Protein AF-A0A5C1ART3-F1 (afdb_monomer)

Solvent-accessible surface area (backbone atoms only — not comparable to full-atom values): 17180 Å² total; per-residue (Å²): 135,86,79,75,75,77,80,79,70,96,64,66,72,81,82,62,54,55,100,56,88,68,88,58,58,41,74,72,82,68,90,46,62,65,50,37,54,52,50,52,52,51,50,54,50,54,52,64,41,53,82,53,77,88,48,45,62,30,44,51,51,51,52,59,48,52,71,57,42,44,79,87,37,84,42,16,54,69,43,63,68,54,55,12,61,79,68,75,45,53,60,67,56,43,53,50,24,51,52,41,29,36,58,54,20,48,30,45,77,50,82,47,87,98,53,54,46,35,37,30,59,26,40,20,62,69,52,51,52,50,35,53,49,56,39,52,52,54,50,53,54,49,52,54,53,51,50,53,52,51,51,53,51,52,52,54,52,52,70,71,63,62,82,76,80,79,81,90,76,93,75,92,74,90,73,82,77,76,81,77,86,84,80,84,74,84,85,81,76,83,85,79,79,87,78,86,91,81,88,87,80,90,87,90,87,89,82,92,76,82,86,69,92,62,59,62,63,54,50,54,48,53,43,41,55,50,52,28,19,58,55,27,75,70,38,54,70,57,2,47,55,51,44,64,74,61,30,71,69,55,47,49,49,52,33,53,38,27,74,73,56,34,67,78,62,28,43,62,59,49,52,52,54,42,58,75,68,53,78,93,124

Secondary structure (DSSP, 8-state):
----PPP--S--GGGTS-SS--S-EEE---SSHHHHHHHHHHHHHHHHH---GGGHHHHHHHHHHHHT-BTTBSSB---HHHHHHHHT--HHHHHHHHHHHHHTTSEEEEPPTTSPPEEEEEEEHHHHHHHHHHHHHHHHHHHHHHHHHHHHHHHHHHHTTS--------------------------------------------------TTHHHHHHHHHHHHHHHHHTTT-HHHHHHHHHHH-HHHHHHHHHHHHHHHHHHHHHHHHHHHHHHS---

Mean predicted aligned error: 20.55 Å

Nearest PDB structures (foldseek):
  2b0l-assembly1_A-2  TM=6.192E-01  e=2.732E-02  Bacillus subtilis
  3fm5-assembly3_D  TM=4.387E-01  e=1.288E-02  Rhodococcus jostii RHA1
  4jba-assembly1_B  TM=4.345E-01  e=1.720E-02  Escherichia coli K-12
  8c7u-assembly1_B  TM=5.128E-01  e=6.894E-02  Enterococcus faecalis V583
  1ku9-assembly1_B  TM=5.828E-01  e=6.579E-01  Methanocaldococcus jannaschii

Foldseek 3Di:
DDDDDPPPPPDDPVVQFDPDQFPQKDFDDDDDQVRVVVVLVVLLVLLVLQDDPNLVLLSLLLVVQSVQDGPVHQWGFDALVRSCVVVVHDSVSSVSSVVSCVSQSQWDWDDDPPGGIIIHGIHRPVSSVVSVVSSVVVVVVVVVVVVVVVVVVVVVVVVVPDPDDDDDDDDDDDDPPDDDDDDDDDDDDDDDDDDDDDDDDDDDDDDDDDDPPPVVVVLLVVLLQVLLCVLQVNDNVSSVVLDVQLDDVLSVVLSVQCVVVNCVRSVVVSVVSSVVSDPDD

pLDDT: mean 72.43, std 20.89, range [31.22, 95.62]

Structure (mmCIF, N/CA/C/O backbone):
data_AF-A0A5C1ART3-F1
#
_entry.id   AF-A0A5C1ART3-F1
#
loop_
_atom_site.group_PDB
_atom_site.id
_atom_site.type_symbol
_atom_site.label_atom_id
_atom_site.label_alt_id
_atom_site.label_comp_id
_atom_site.label_asym_id
_atom_site.label_entity_id
_atom_site.label_seq_id
_atom_site.pdbx_PDB_ins_code
_atom_site.Cartn_x
_atom_site.Cartn_y
_atom_site.Cartn_z
_atom_site.occupancy
_atom_site.B_iso_or_equiv
_atom_site.auth_seq_id
_atom_site.auth_comp_id
_atom_site.auth_asym_id
_atom_site.auth_atom_id
_atom_site.pdbx_PDB_model_num
ATOM 1 N N . MET A 1 1 ? -24.829 5.654 -36.649 1.00 38.56 1 MET A N 1
ATOM 2 C CA . MET A 1 1 ? -23.549 5.633 -35.912 1.00 38.56 1 MET A CA 1
ATOM 3 C C . MET A 1 1 ? -23.849 6.101 -34.501 1.00 38.56 1 MET A C 1
ATOM 5 O O . MET A 1 1 ? -23.911 7.301 -34.275 1.00 38.56 1 MET A O 1
ATOM 9 N N . ASP A 1 2 ? -24.145 5.171 -33.593 1.00 37.50 2 ASP A N 1
ATOM 10 C CA . ASP A 1 2 ? -24.482 5.515 -32.210 1.00 37.50 2 ASP A CA 1
ATOM 11 C C . ASP A 1 2 ? -23.229 5.952 -31.455 1.00 37.50 2 ASP A C 1
ATOM 13 O O . ASP A 1 2 ? -22.327 5.157 -31.174 1.00 37.50 2 ASP A O 1
ATOM 17 N N . ALA A 1 3 ? -23.176 7.245 -31.141 1.00 42.97 3 ALA A N 1
ATOM 18 C CA . ALA A 1 3 ? -22.189 7.814 -30.245 1.00 42.97 3 ALA A CA 1
ATOM 19 C C . ALA A 1 3 ? -22.441 7.256 -28.837 1.00 42.97 3 ALA A C 1
ATOM 21 O O . ALA A 1 3 ? -23.350 7.687 -28.129 1.00 42.97 3 ALA A O 1
ATOM 22 N N . ARG A 1 4 ? -21.645 6.262 -28.430 1.00 42.25 4 ARG A N 1
ATOM 23 C CA . ARG A 1 4 ? -21.640 5.782 -27.045 1.00 42.25 4 ARG A CA 1
ATOM 24 C C . ARG A 1 4 ? -21.275 6.952 -26.135 1.00 42.25 4 ARG A C 1
ATOM 26 O O . ARG A 1 4 ? -20.157 7.461 -26.199 1.00 42.25 4 ARG A O 1
ATOM 33 N N . VAL A 1 5 ? -22.221 7.354 -25.291 1.00 46.78 5 VAL A N 1
ATOM 34 C CA . VAL A 1 5 ? -22.013 8.340 -24.227 1.00 46.78 5 VAL A CA 1
ATOM 35 C C . VAL A 1 5 ? -20.822 7.884 -23.371 1.00 46.78 5 VAL A C 1
ATOM 37 O O . VAL A 1 5 ? -20.804 6.727 -22.933 1.00 46.78 5 VAL A O 1
ATOM 40 N N . PRO A 1 6 ? -19.806 8.734 -23.140 1.00 41.91 6 PRO A N 1
ATOM 41 C CA . PRO A 1 6 ? -18.689 8.369 -22.284 1.00 41.91 6 PRO A CA 1
ATOM 42 C C . PRO A 1 6 ? -19.214 8.108 -20.870 1.00 41.91 6 PRO A C 1
ATOM 44 O O . PRO A 1 6 ? -19.856 8.966 -20.267 1.00 41.91 6 PRO A O 1
ATOM 47 N N . ARG A 1 7 ? -18.953 6.903 -20.344 1.00 45.22 7 ARG A N 1
ATOM 48 C CA . ARG A 1 7 ? -19.220 6.561 -18.942 1.00 45.22 7 ARG A CA 1
ATOM 49 C C . ARG A 1 7 ? -18.590 7.636 -18.059 1.00 45.22 7 ARG A C 1
ATOM 51 O O . ARG A 1 7 ? -17.372 7.807 -18.078 1.00 45.22 7 ARG A O 1
ATOM 58 N N . THR A 1 8 ? -19.415 8.327 -17.284 1.00 39.91 8 THR A N 1
ATOM 59 C CA . THR A 1 8 ? -18.972 9.240 -16.237 1.00 39.91 8 THR A CA 1
ATOM 60 C C . THR A 1 8 ? -18.149 8.441 -15.232 1.00 39.91 8 THR A C 1
ATOM 62 O O . THR A 1 8 ? -18.649 7.656 -14.433 1.00 39.91 8 THR A O 1
ATOM 65 N N . THR A 1 9 ? -16.831 8.578 -15.305 1.00 47.94 9 THR A N 1
ATOM 66 C CA . THR A 1 9 ? -15.956 8.206 -14.198 1.00 47.94 9 THR A CA 1
ATOM 67 C C . THR A 1 9 ? -16.384 9.038 -12.987 1.00 47.94 9 THR A C 1
ATOM 69 O O . THR A 1 9 ? -16.298 10.257 -13.080 1.00 47.94 9 THR A O 1
ATOM 72 N N . ASN A 1 10 ? -16.842 8.393 -11.902 1.00 44.12 10 ASN A N 1
ATOM 73 C CA . ASN A 1 10 ? -17.317 8.962 -10.615 1.00 44.12 10 ASN A CA 1
ATOM 74 C C . ASN A 1 10 ? -16.260 9.791 -9.843 1.00 44.12 10 ASN A C 1
ATOM 76 O O . ASN A 1 10 ? -16.108 9.669 -8.630 1.00 44.12 10 ASN A O 1
ATOM 80 N N . TRP A 1 11 ? -15.459 10.583 -10.539 1.00 45.31 11 TRP A N 1
ATOM 81 C CA . TRP A 1 11 ? -14.240 11.158 -10.015 1.00 45.31 11 TRP A CA 1
ATOM 82 C C . TRP A 1 11 ? -14.155 12.639 -10.364 1.00 45.31 11 TRP A C 1
ATOM 84 O O . TRP A 1 11 ? -13.585 12.989 -11.402 1.00 45.31 11 TRP A O 1
ATOM 94 N N . ASP A 1 12 ? -14.657 13.493 -9.475 1.00 44.41 12 ASP A N 1
ATOM 95 C CA . ASP A 1 12 ? -14.397 14.928 -9.548 1.00 44.41 12 ASP A CA 1
ATOM 96 C C . ASP A 1 12 ? -12.903 15.196 -9.328 1.00 44.41 12 ASP A C 1
ATOM 98 O O . ASP A 1 12 ? -12.269 14.668 -8.411 1.00 44.41 12 ASP A O 1
ATOM 102 N N . ALA A 1 13 ? -12.310 15.995 -10.216 1.00 48.72 13 ALA A N 1
ATOM 103 C CA . ALA A 1 13 ? -10.874 16.285 -10.224 1.00 48.72 13 ALA A CA 1
ATOM 104 C C . ALA A 1 13 ? -10.402 17.053 -8.975 1.00 48.72 13 ALA A C 1
ATOM 106 O O . ALA A 1 13 ? -9.227 16.986 -8.622 1.00 48.72 13 ALA A O 1
ATOM 107 N N . VAL A 1 14 ? -11.322 17.745 -8.299 1.00 48.69 14 VAL A N 1
ATOM 108 C CA . VAL A 1 14 ? -11.062 18.578 -7.117 1.00 48.69 14 VAL A CA 1
ATOM 109 C C . VAL A 1 14 ? -10.763 17.732 -5.870 1.00 48.69 14 VAL A C 1
ATOM 111 O O . VAL A 1 14 ? -10.013 18.169 -5.007 1.00 48.69 14 VAL A O 1
ATOM 114 N N . ASP A 1 15 ? -11.251 16.489 -5.811 1.00 51.06 15 ASP A N 1
ATOM 115 C CA . ASP A 1 15 ? -11.099 15.602 -4.643 1.00 51.06 15 ASP A CA 1
ATOM 116 C C . ASP A 1 15 ? -9.825 14.740 -4.659 1.00 51.06 15 ASP A C 1
ATOM 118 O O . ASP A 1 15 ? -9.579 13.956 -3.741 1.00 51.06 15 ASP A O 1
ATOM 122 N N . LEU A 1 16 ? -9.051 14.807 -5.744 1.00 54.44 16 LEU A N 1
ATOM 123 C CA . LEU A 1 16 ? -7.951 13.880 -6.016 1.00 54.44 16 LEU A CA 1
ATOM 124 C C . LEU A 1 16 ? -6.583 14.551 -5.981 1.00 54.44 16 LEU A C 1
ATOM 126 O O . LEU A 1 16 ? -5.574 13.875 -5.808 1.00 54.44 16 LEU A O 1
ATOM 130 N N . SER A 1 17 ? -6.506 15.866 -6.108 1.00 56.31 17 SER A N 1
ATOM 131 C CA . SER A 1 17 ? -5.218 16.522 -5.939 1.00 56.31 17 SER A CA 1
ATOM 132 C C . SER A 1 17 ? -4.891 16.609 -4.451 1.00 56.31 17 SER A C 1
ATOM 134 O O . SER A 1 17 ? -5.772 16.955 -3.660 1.00 56.31 17 SER A O 1
ATOM 136 N N . PRO A 1 18 ? -3.650 16.302 -4.040 1.00 59.03 18 PRO A N 1
ATOM 137 C CA . PRO A 1 18 ? -3.213 16.701 -2.715 1.00 59.03 18 PRO A CA 1
ATOM 138 C C . PRO A 1 18 ? -3.472 18.210 -2.541 1.00 59.03 18 PRO A C 1
ATOM 140 O O . PRO A 1 18 ? -3.310 18.967 -3.503 1.00 59.03 18 PRO A O 1
ATOM 143 N N . PRO A 1 19 ? -3.898 18.670 -1.352 1.00 56.38 19 PRO A N 1
ATOM 144 C CA . PRO A 1 19 ? -4.277 20.069 -1.133 1.00 56.38 19 PRO A CA 1
ATOM 145 C C . PRO A 1 19 ? -3.126 21.058 -1.390 1.00 56.38 19 PRO A C 1
ATOM 147 O O . PRO A 1 19 ? -3.364 22.254 -1.537 1.00 56.38 19 PRO A O 1
ATOM 150 N N . LYS A 1 20 ? -1.886 20.562 -1.465 1.00 59.66 20 LYS A N 1
ATOM 151 C CA . LYS A 1 20 ? -0.666 21.304 -1.767 1.00 59.66 20 LYS A CA 1
ATOM 152 C C . LYS A 1 20 ? 0.303 20.387 -2.524 1.00 59.66 20 LYS A C 1
ATOM 154 O O . LYS A 1 20 ? 0.266 19.173 -2.336 1.00 59.66 20 LYS A O 1
ATOM 159 N N . VAL A 1 21 ? 1.154 20.950 -3.386 1.00 61.56 21 VAL A N 1
ATOM 160 C CA . VAL A 1 21 ? 2.321 20.219 -3.907 1.00 61.56 21 VAL A CA 1
ATOM 161 C C . VAL A 1 21 ? 3.273 20.011 -2.733 1.00 61.56 21 VAL A C 1
ATOM 163 O O . VAL A 1 21 ? 3.639 20.973 -2.060 1.00 61.56 21 VAL A O 1
ATOM 166 N N . PHE A 1 22 ? 3.589 18.755 -2.447 1.00 66.06 22 PHE A N 1
ATOM 167 C CA . PHE A 1 22 ? 4.423 18.374 -1.317 1.00 66.06 22 PHE A CA 1
ATOM 168 C C . PHE A 1 22 ? 5.893 18.439 -1.729 1.00 66.06 22 PHE A C 1
ATOM 170 O O . PHE A 1 22 ? 6.356 17.611 -2.512 1.00 66.06 22 PHE A O 1
ATOM 177 N N . ASP A 1 23 ? 6.610 19.438 -1.215 1.00 73.69 23 ASP A N 1
ATOM 178 C CA . ASP A 1 23 ? 8.064 19.568 -1.386 1.00 73.69 23 ASP A CA 1
ATOM 179 C C . ASP A 1 23 ? 8.840 18.711 -0.360 1.00 73.69 23 ASP A C 1
ATOM 181 O O . ASP A 1 23 ? 10.063 18.630 -0.414 1.00 73.69 23 ASP A O 1
ATOM 185 N N . ASP A 1 24 ? 8.134 18.051 0.567 1.00 82.62 24 ASP A N 1
ATOM 186 C CA . ASP A 1 24 ? 8.667 17.263 1.686 1.00 82.62 24 ASP A CA 1
ATOM 187 C C . ASP A 1 24 ? 8.669 15.746 1.418 1.00 82.62 24 ASP A C 1
ATOM 189 O O . ASP A 1 24 ? 8.581 14.939 2.345 1.00 82.62 24 ASP A O 1
ATOM 193 N N . ILE A 1 25 ? 8.713 15.340 0.146 1.00 85.19 25 ILE A N 1
ATOM 194 C CA . ILE A 1 25 ? 8.718 13.922 -0.230 1.00 85.19 25 ILE A CA 1
ATOM 195 C C . ILE A 1 25 ? 10.124 13.351 -0.045 1.00 85.19 25 ILE A C 1
ATOM 197 O O . ILE A 1 25 ? 11.046 13.675 -0.794 1.00 85.19 25 ILE A O 1
ATOM 201 N N . GLU A 1 26 ? 10.256 12.429 0.902 1.00 87.94 26 GLU A N 1
ATOM 202 C CA . GLU A 1 26 ? 11.501 11.727 1.198 1.00 87.94 26 GLU A CA 1
ATOM 203 C C . GLU A 1 26 ? 11.404 10.250 0.806 1.00 87.94 26 GLU A C 1
ATOM 205 O O . GLU A 1 26 ? 10.352 9.607 0.909 1.00 87.94 26 GLU A O 1
ATOM 210 N N . LEU A 1 27 ? 12.522 9.699 0.329 1.00 89.81 27 LEU A N 1
ATOM 211 C CA . LEU A 1 27 ? 12.647 8.264 0.100 1.00 89.81 27 LEU A CA 1
ATOM 212 C C . LEU A 1 27 ? 12.810 7.547 1.439 1.00 89.81 27 LEU A C 1
ATOM 214 O O . LEU A 1 27 ? 13.508 8.017 2.330 1.00 89.81 27 LEU A O 1
ATOM 218 N N . ILE A 1 28 ? 12.188 6.378 1.558 1.00 88.44 28 ILE A N 1
ATOM 219 C CA . ILE A 1 28 ? 12.368 5.525 2.730 1.00 88.44 28 ILE A CA 1
ATOM 220 C C . ILE A 1 28 ? 13.744 4.857 2.655 1.00 88.44 28 ILE A C 1
ATOM 222 O O . ILE A 1 28 ? 13.967 3.994 1.802 1.00 88.44 28 ILE A O 1
ATOM 226 N N . GLU A 1 29 ? 14.641 5.214 3.569 1.00 87.19 29 GLU A N 1
ATOM 227 C CA . GLU A 1 29 ? 15.979 4.626 3.672 1.00 87.19 29 GLU A CA 1
ATOM 228 C C . GLU A 1 29 ? 16.018 3.445 4.644 1.00 87.19 29 GLU A C 1
ATOM 230 O O . GLU A 1 29 ? 15.399 3.456 5.705 1.00 87.19 29 GLU A O 1
ATOM 235 N N . TRP A 1 30 ? 16.783 2.408 4.316 1.00 86.69 30 TRP A N 1
ATOM 236 C CA . TRP A 1 30 ? 16.919 1.210 5.141 1.00 86.69 30 TRP A CA 1
ATOM 237 C C . TRP A 1 30 ? 18.315 0.604 4.971 1.00 86.69 30 TRP A C 1
ATOM 239 O O . TRP A 1 30 ? 18.927 0.724 3.917 1.00 86.69 30 TRP A O 1
ATOM 249 N N . GLY A 1 31 ? 18.833 -0.031 6.026 1.00 83.38 31 GLY A N 1
ATOM 250 C CA . GLY A 1 31 ? 20.212 -0.551 6.061 1.00 83.38 31 GLY A CA 1
ATOM 251 C C . GLY A 1 31 ? 20.323 -2.077 6.082 1.00 83.38 31 GLY A C 1
ATOM 252 O O . GLY A 1 31 ? 21.417 -2.622 5.999 1.00 83.38 31 GLY A O 1
ATOM 253 N N . SER A 1 32 ? 19.203 -2.786 6.232 1.00 90.44 32 SER A N 1
ATOM 254 C CA . SER A 1 32 ? 19.155 -4.251 6.305 1.00 90.44 32 SER A CA 1
ATOM 255 C C . SER A 1 32 ? 17.836 -4.816 5.777 1.00 90.44 32 SER A C 1
ATOM 257 O O . SER A 1 32 ? 16.809 -4.131 5.793 1.00 90.44 32 SER A O 1
ATOM 259 N N . THR A 1 33 ? 17.827 -6.100 5.406 1.00 90.44 33 THR A N 1
ATOM 260 C CA . THR A 1 33 ? 16.618 -6.832 4.984 1.00 90.44 33 THR A CA 1
ATOM 261 C C . THR A 1 33 ? 15.476 -6.745 5.998 1.00 90.44 33 THR A C 1
ATOM 263 O O . THR A 1 33 ? 14.313 -6.585 5.625 1.00 90.44 33 THR A O 1
ATOM 266 N N . GLU A 1 34 ? 15.788 -6.837 7.289 1.00 90.50 34 GLU A N 1
ATOM 267 C CA . GLU A 1 34 ? 14.791 -6.737 8.354 1.00 90.50 34 GLU A CA 1
ATOM 268 C C . GLU A 1 34 ? 14.224 -5.317 8.455 1.00 90.50 34 GLU A C 1
ATOM 270 O O . GLU A 1 34 ? 13.005 -5.131 8.507 1.00 90.50 34 GLU A O 1
ATOM 275 N N . SER A 1 35 ? 15.094 -4.303 8.389 1.00 91.62 35 SER A N 1
ATOM 276 C CA . SER A 1 35 ? 14.661 -2.905 8.403 1.00 91.62 35 SER A CA 1
ATOM 277 C C . SER A 1 35 ? 13.799 -2.556 7.185 1.00 91.62 35 SER A C 1
ATOM 279 O O . SER A 1 35 ? 12.807 -1.850 7.348 1.00 91.62 35 SER A O 1
ATOM 281 N N . PHE A 1 36 ? 14.087 -3.120 6.005 1.00 92.38 36 PHE A N 1
ATOM 282 C CA . PHE A 1 36 ? 13.231 -2.998 4.824 1.00 92.38 36 PHE A CA 1
ATOM 283 C C . PHE A 1 36 ? 11.837 -3.576 5.078 1.00 92.38 36 PHE A C 1
ATOM 285 O O . PHE A 1 36 ? 10.835 -2.901 4.848 1.00 92.38 36 PHE A O 1
ATOM 292 N N . ARG A 1 37 ? 11.749 -4.816 5.584 1.00 92.19 37 ARG A N 1
ATOM 293 C CA . ARG A 1 37 ? 10.458 -5.476 5.856 1.00 92.19 37 ARG A CA 1
ATOM 294 C C . ARG A 1 37 ? 9.624 -4.671 6.850 1.00 92.19 37 ARG A C 1
ATOM 296 O O . ARG A 1 37 ? 8.431 -4.475 6.621 1.00 92.19 37 ARG A O 1
ATOM 303 N N . ARG A 1 38 ? 10.259 -4.172 7.916 1.00 93.56 38 ARG A N 1
ATOM 304 C CA . ARG A 1 38 ? 9.616 -3.324 8.926 1.00 93.56 38 ARG A CA 1
ATOM 305 C C . ARG A 1 38 ? 9.081 -2.032 8.312 1.00 93.56 38 ARG A C 1
ATOM 307 O O . ARG A 1 38 ? 7.909 -1.718 8.504 1.00 93.56 38 ARG A O 1
ATOM 314 N N . GLN A 1 39 ? 9.906 -1.327 7.542 1.00 93.06 39 GLN A N 1
ATOM 315 C CA . GLN A 1 39 ? 9.522 -0.053 6.933 1.00 93.06 39 GLN A CA 1
ATOM 316 C C . GLN A 1 39 ? 8.441 -0.222 5.864 1.00 93.06 39 GLN A C 1
ATOM 318 O O . GLN A 1 39 ? 7.460 0.514 5.872 1.00 93.06 39 GLN A O 1
ATOM 323 N N . ARG A 1 40 ? 8.527 -1.259 5.019 1.00 93.44 40 ARG A N 1
ATOM 324 C CA . ARG A 1 40 ? 7.460 -1.611 4.067 1.00 93.44 40 ARG A CA 1
ATOM 325 C C . ARG A 1 40 ? 6.140 -1.904 4.782 1.00 93.44 40 ARG A C 1
ATOM 327 O O . ARG A 1 40 ? 5.086 -1.466 4.326 1.00 93.44 40 ARG A O 1
ATOM 334 N N . ALA A 1 41 ? 6.174 -2.643 5.892 1.00 93.06 41 ALA A N 1
ATOM 335 C CA . ALA A 1 41 ? 4.972 -2.962 6.660 1.00 93.06 41 ALA A CA 1
ATOM 336 C C . ALA A 1 41 ? 4.343 -1.715 7.303 1.00 93.06 41 ALA A C 1
ATOM 338 O O . ALA A 1 41 ? 3.120 -1.559 7.279 1.00 93.06 41 ALA A O 1
ATOM 339 N N . GLU A 1 42 ? 5.162 -0.817 7.852 1.00 92.19 42 GLU A N 1
ATOM 340 C CA . GLU A 1 42 ? 4.713 0.465 8.403 1.00 92.19 42 GLU A CA 1
ATOM 341 C C . GLU A 1 42 ? 4.121 1.374 7.315 1.00 92.19 42 GLU A C 1
ATOM 343 O O . GLU A 1 42 ? 3.035 1.927 7.493 1.00 92.19 42 GLU A O 1
ATOM 348 N N . TRP A 1 43 ? 4.756 1.425 6.146 1.00 93.06 43 TRP A N 1
ATOM 349 C CA . TRP A 1 43 ? 4.278 2.146 4.965 1.00 93.06 43 TRP A CA 1
ATOM 350 C C . TRP A 1 43 ? 2.942 1.644 4.465 1.00 93.06 43 TRP A C 1
ATOM 352 O O . TRP A 1 43 ? 1.993 2.424 4.364 1.00 93.06 43 TRP A O 1
ATOM 362 N N . LEU A 1 44 ? 2.787 0.336 4.291 1.00 93.44 44 LEU A N 1
ATOM 363 C CA . LEU A 1 44 ? 1.497 -0.238 3.920 1.00 93.44 44 LEU A CA 1
ATOM 364 C C . LEU A 1 44 ? 0.426 -0.022 4.997 1.00 93.44 44 LEU A C 1
ATOM 366 O O . LEU A 1 44 ? -0.747 0.164 4.663 1.00 93.44 44 LEU A O 1
ATOM 370 N N . ARG A 1 45 ? 0.793 -0.020 6.286 1.00 91.94 45 ARG A N 1
ATOM 371 C CA . ARG A 1 45 ? -0.145 0.289 7.373 1.00 91.94 45 ARG A CA 1
ATOM 372 C C . ARG A 1 45 ? -0.652 1.725 7.263 1.00 91.94 45 ARG A C 1
ATOM 374 O O . ARG A 1 45 ? -1.861 1.931 7.356 1.00 91.94 45 ARG A O 1
ATOM 381 N N . ASP A 1 46 ? 0.227 2.691 7.026 1.00 89.81 46 ASP A N 1
ATOM 382 C CA . ASP A 1 46 ? -0.153 4.098 6.878 1.00 89.81 46 ASP A CA 1
ATOM 383 C C . ASP A 1 46 ? -0.988 4.337 5.611 1.00 89.81 46 ASP A C 1
ATOM 385 O O . ASP A 1 46 ? -2.035 4.981 5.681 1.00 89.81 46 ASP A O 1
ATOM 389 N N . VAL A 1 47 ? -0.642 3.703 4.488 1.00 90.31 47 VAL A N 1
ATOM 390 C CA . VAL A 1 47 ? -1.467 3.717 3.265 1.00 90.31 47 VAL A CA 1
ATOM 391 C C . VAL A 1 47 ? -2.872 3.170 3.548 1.00 90.31 47 VAL A C 1
ATOM 393 O O . VAL A 1 47 ? -3.875 3.762 3.149 1.00 90.31 47 VAL A O 1
ATOM 396 N N . ARG A 1 48 ? -2.986 2.062 4.294 1.00 88.88 48 ARG A N 1
ATOM 397 C CA . ARG A 1 48 ? -4.285 1.463 4.659 1.00 88.88 48 ARG A CA 1
ATOM 398 C C . ARG A 1 48 ? -5.109 2.327 5.607 1.00 88.88 48 ARG A C 1
ATOM 400 O O . ARG A 1 48 ? -6.339 2.252 5.580 1.00 88.88 48 ARG A O 1
ATOM 407 N N . ARG A 1 49 ? -4.456 3.154 6.425 1.00 86.56 49 ARG A N 1
ATOM 408 C CA . ARG A 1 49 ? -5.132 4.113 7.302 1.00 86.56 49 ARG A CA 1
ATOM 409 C C . ARG A 1 49 ? -5.816 5.229 6.521 1.00 86.56 49 ARG A C 1
ATOM 411 O O . ARG A 1 49 ? -6.686 5.869 7.101 1.00 86.56 49 ARG A O 1
ATOM 418 N N . GLN A 1 50 ? -5.545 5.441 5.232 1.00 80.69 50 GLN A N 1
ATOM 419 C CA . GLN A 1 50 ? -6.349 6.376 4.441 1.00 80.69 50 GLN A CA 1
ATOM 420 C C . GLN A 1 50 ? -7.813 5.917 4.360 1.00 80.69 50 GLN A C 1
ATOM 422 O O . GLN A 1 50 ? -8.144 4.880 3.784 1.00 80.69 50 GLN A O 1
ATOM 427 N N . GLY A 1 51 ? -8.697 6.700 4.979 1.00 60.25 51 GLY A N 1
ATOM 428 C CA . GLY A 1 51 ? -10.097 6.339 5.214 1.00 60.25 51 GLY A CA 1
ATOM 429 C C . GLY A 1 51 ? -11.086 6.699 4.110 1.00 60.25 51 GLY A C 1
ATOM 430 O O . GLY A 1 51 ? -12.250 6.327 4.211 1.00 60.25 51 GLY A O 1
ATOM 431 N N . GLY A 1 52 ? -10.662 7.428 3.076 1.00 68.38 52 GLY A N 1
ATOM 432 C CA . GLY A 1 52 ? -11.553 7.855 2.000 1.00 68.38 52 GLY A CA 1
ATOM 433 C C . GLY A 1 52 ? -11.766 6.753 0.963 1.00 68.38 52 GLY A C 1
ATOM 434 O O . GLY A 1 52 ? -10.801 6.311 0.344 1.00 68.38 52 GLY A O 1
ATOM 435 N N . MET A 1 53 ? -13.021 6.369 0.694 1.00 60.19 53 MET A N 1
ATOM 436 C CA . MET A 1 53 ? -13.364 5.427 -0.394 1.00 60.19 53 MET A CA 1
ATOM 437 C C . MET A 1 53 ? -12.834 5.893 -1.760 1.00 60.19 53 MET A C 1
ATOM 439 O O . MET A 1 53 ? -12.449 5.078 -2.596 1.00 60.19 53 MET A O 1
ATOM 443 N N . LYS A 1 54 ? -12.737 7.214 -1.957 1.00 70.81 54 LYS A N 1
ATOM 444 C CA . LYS A 1 54 ? -12.152 7.848 -3.146 1.00 70.81 54 LYS A CA 1
ATOM 445 C C . LYS A 1 54 ? -10.642 7.556 -3.296 1.00 70.81 54 LYS A C 1
ATOM 447 O O . LYS A 1 54 ? -10.110 7.551 -4.392 1.00 70.81 54 LYS A O 1
ATOM 452 N N . LEU A 1 55 ? -9.921 7.221 -2.232 1.00 80.56 55 LEU A N 1
ATOM 453 C CA . LEU A 1 55 ? -8.500 6.859 -2.333 1.00 80.56 55 LEU A CA 1
ATOM 454 C C . LEU A 1 55 ? -8.276 5.343 -2.453 1.00 80.56 55 LEU A C 1
ATOM 456 O O . LEU A 1 55 ? -7.134 4.905 -2.568 1.00 80.56 55 LEU A O 1
ATOM 460 N N . GLY A 1 56 ? -9.350 4.543 -2.493 1.00 86.00 56 GLY A N 1
ATOM 461 C CA . GLY A 1 56 ? -9.292 3.083 -2.616 1.00 86.00 56 GLY A CA 1
ATOM 462 C C . GLY A 1 56 ? -8.382 2.604 -3.753 1.00 86.00 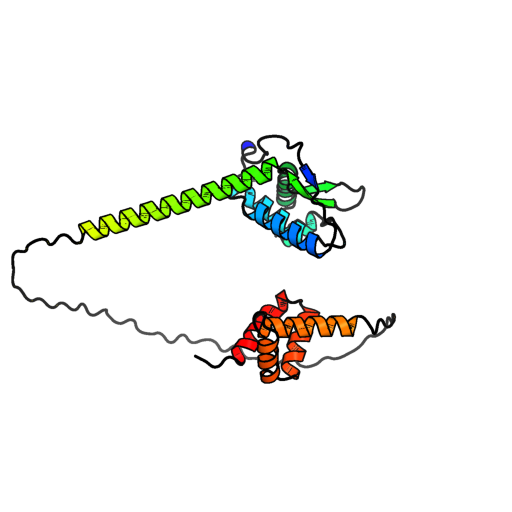56 GLY A C 1
ATOM 463 O O . GLY A 1 56 ? -7.412 1.905 -3.477 1.00 86.00 56 GLY A O 1
ATOM 464 N N . PRO A 1 57 ? -8.581 3.045 -5.010 1.00 88.75 57 PRO A N 1
ATOM 465 C CA . PRO A 1 57 ? -7.730 2.612 -6.117 1.00 88.75 57 PRO A CA 1
ATOM 466 C C . PRO A 1 57 ? -6.252 2.999 -5.963 1.00 88.75 57 PRO A C 1
ATOM 468 O O . PRO A 1 57 ? -5.362 2.294 -6.429 1.00 88.75 57 PRO A O 1
ATOM 471 N N . MET A 1 58 ? -5.954 4.114 -5.298 1.00 91.06 58 MET A N 1
ATOM 472 C CA . MET A 1 58 ? -4.566 4.470 -5.014 1.00 91.06 58 MET A CA 1
ATOM 473 C C . MET A 1 58 ? -3.944 3.519 -3.991 1.00 91.06 58 MET A C 1
ATOM 475 O O . MET A 1 58 ? -2.809 3.089 -4.156 1.00 91.06 58 MET A O 1
ATOM 479 N N . ARG A 1 59 ? -4.691 3.136 -2.957 1.00 91.31 59 ARG A N 1
ATOM 480 C CA . ARG A 1 59 ? -4.209 2.172 -1.964 1.00 91.31 59 ARG A CA 1
ATOM 481 C C . ARG A 1 59 ? -3.952 0.795 -2.571 1.00 91.31 59 ARG A C 1
ATOM 483 O O . ARG A 1 59 ? -2.931 0.179 -2.266 1.00 91.31 59 ARG A O 1
ATOM 490 N N . GLU A 1 60 ? -4.852 0.334 -3.433 1.00 93.00 60 GLU A N 1
ATOM 491 C CA . GLU A 1 60 ? -4.701 -0.966 -4.093 1.00 93.00 60 GLU A CA 1
ATOM 492 C C . GLU A 1 60 ? -3.503 -0.966 -5.052 1.00 93.00 60 GLU A C 1
ATOM 494 O O . GLU A 1 60 ? -2.695 -1.889 -5.007 1.00 93.00 60 GLU A O 1
ATOM 499 N N . ILE A 1 61 ? -3.299 0.099 -5.848 1.00 95.00 61 ILE A N 1
ATOM 500 C CA . ILE A 1 61 ? -2.120 0.161 -6.727 1.00 95.00 61 ILE A CA 1
ATOM 501 C C . ILE A 1 61 ? -0.814 0.253 -5.934 1.00 95.00 61 ILE A C 1
ATOM 503 O O . ILE A 1 61 ? 0.176 -0.348 -6.337 1.00 95.00 61 ILE A O 1
ATOM 507 N N . ILE A 1 62 ? -0.801 0.973 -4.806 1.00 94.81 62 ILE A N 1
ATOM 508 C CA . ILE A 1 62 ? 0.369 1.043 -3.925 1.00 94.81 62 ILE A CA 1
ATOM 509 C C . ILE A 1 62 ? 0.688 -0.347 -3.371 1.00 94.81 62 ILE A C 1
ATOM 511 O O . ILE A 1 62 ? 1.846 -0.754 -3.392 1.00 94.81 62 ILE A O 1
ATOM 515 N N . THR A 1 63 ? -0.332 -1.089 -2.934 1.00 94.56 63 THR A N 1
ATOM 516 C CA . THR A 1 63 ? -0.172 -2.457 -2.419 1.00 94.56 63 THR A CA 1
ATOM 517 C C . THR A 1 63 ? 0.367 -3.390 -3.503 1.00 94.56 63 THR A C 1
ATOM 519 O O . THR A 1 63 ? 1.371 -4.055 -3.273 1.00 94.56 63 THR A O 1
ATOM 522 N N . ALA A 1 64 ? -0.204 -3.354 -4.710 1.00 95.31 64 ALA A N 1
ATOM 523 C CA . ALA A 1 64 ? 0.279 -4.157 -5.833 1.00 95.31 64 ALA A CA 1
ATOM 524 C C . ALA A 1 64 ? 1.727 -3.816 -6.213 1.00 95.31 64 ALA A C 1
ATOM 526 O O . ALA A 1 64 ? 2.546 -4.706 -6.404 1.00 95.31 64 ALA A O 1
ATOM 527 N N . VAL A 1 65 ? 2.086 -2.528 -6.278 1.00 95.25 65 VAL A N 1
ATOM 528 C CA . VAL A 1 65 ? 3.473 -2.099 -6.530 1.00 95.25 65 VAL A CA 1
ATOM 529 C C . VAL A 1 65 ? 4.409 -2.579 -5.417 1.00 95.25 65 VAL A C 1
ATOM 531 O O . VAL A 1 65 ? 5.530 -2.997 -5.706 1.00 95.25 65 VAL A O 1
ATOM 534 N N . ALA A 1 66 ? 3.954 -2.565 -4.163 1.00 93.62 66 ALA A N 1
ATOM 535 C CA . ALA A 1 66 ? 4.733 -3.026 -3.022 1.00 93.62 66 ALA A CA 1
ATOM 536 C C . ALA A 1 66 ? 5.102 -4.507 -3.113 1.00 93.62 66 ALA A C 1
ATOM 538 O O . ALA A 1 66 ? 6.131 -4.898 -2.563 1.00 93.62 66 ALA A O 1
ATOM 539 N N . ASP A 1 67 ? 4.274 -5.350 -3.731 1.00 93.56 67 ASP A N 1
ATOM 540 C CA . ASP A 1 67 ? 4.531 -6.792 -3.876 1.00 93.56 67 ASP A CA 1
ATOM 541 C C . ASP A 1 67 ? 5.697 -7.089 -4.827 1.00 93.56 67 ASP A C 1
ATOM 543 O O . ASP A 1 67 ? 6.370 -8.107 -4.691 1.00 93.56 67 ASP A O 1
ATOM 547 N N . TYR A 1 68 ? 6.015 -6.147 -5.717 1.00 92.62 68 TYR A N 1
ATOM 548 C CA . TYR A 1 68 ? 7.197 -6.202 -6.577 1.00 92.62 68 TYR A CA 1
ATOM 549 C C . TYR A 1 68 ? 8.470 -5.653 -5.914 1.00 92.62 68 TYR A C 1
ATOM 551 O O . TYR A 1 68 ? 9.542 -5.704 -6.519 1.00 92.62 68 TYR A O 1
ATOM 559 N N . MET A 1 69 ? 8.376 -5.095 -4.704 1.00 91.38 69 MET A N 1
ATOM 560 C CA . MET A 1 69 ? 9.528 -4.552 -3.985 1.00 91.38 69 MET A CA 1
ATOM 561 C C . MET A 1 69 ? 10.215 -5.646 -3.176 1.00 91.38 69 MET A C 1
ATOM 563 O O . MET A 1 69 ? 9.564 -6.468 -2.532 1.00 91.38 69 MET A O 1
ATOM 567 N N . SER A 1 70 ? 11.544 -5.621 -3.147 1.00 89.19 70 SER A N 1
ATOM 568 C CA . SER A 1 70 ? 12.324 -6.593 -2.385 1.00 89.19 70 SER A CA 1
ATOM 569 C C . SER A 1 70 ? 13.514 -5.920 -1.704 1.00 89.19 70 SER A C 1
ATOM 571 O O . SER A 1 70 ? 14.013 -4.927 -2.217 1.00 89.19 70 SER A O 1
ATOM 573 N N . PRO A 1 71 ? 14.057 -6.490 -0.620 1.00 86.12 71 PRO A N 1
ATOM 574 C CA . PRO A 1 71 ? 15.272 -5.963 -0.001 1.00 86.12 71 PRO A CA 1
ATOM 575 C C . PRO A 1 71 ? 16.531 -6.110 -0.870 1.00 86.12 71 PRO A C 1
ATOM 577 O O . PRO A 1 71 ? 17.602 -5.695 -0.460 1.00 86.12 71 PRO A O 1
ATOM 580 N N . LYS A 1 72 ? 16.449 -6.768 -2.033 1.00 83.31 72 LYS A N 1
ATOM 581 C CA . LYS A 1 72 ? 17.554 -6.823 -3.005 1.00 83.31 72 LYS A CA 1
ATOM 582 C C . LYS A 1 72 ? 17.464 -5.701 -4.035 1.00 83.31 72 LYS A C 1
ATOM 584 O O . LYS A 1 72 ? 18.473 -5.287 -4.586 1.00 83.31 72 LYS A O 1
ATOM 589 N N . ASN A 1 73 ? 16.238 -5.271 -4.31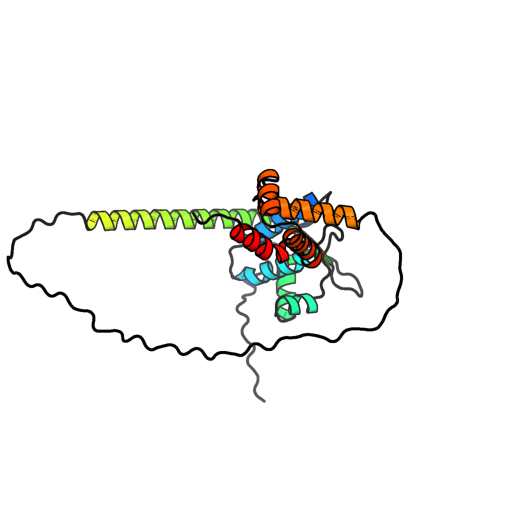6 1.00 73.44 73 ASN A N 1
ATOM 590 C CA . ASN A 1 73 ? 15.912 -4.281 -5.320 1.00 73.44 73 ASN A CA 1
ATOM 591 C C . ASN A 1 73 ? 15.058 -3.227 -4.617 1.00 73.44 73 ASN A C 1
ATOM 593 O O . ASN A 1 73 ? 13.840 -3.390 -4.524 1.00 73.44 73 ASN A O 1
ATOM 597 N N . ASP A 1 74 ? 15.698 -2.159 -4.138 1.00 74.50 74 ASP A N 1
ATOM 598 C CA . ASP A 1 74 ? 15.120 -1.003 -3.425 1.00 74.50 74 ASP A CA 1
ATOM 599 C C . ASP A 1 74 ? 13.951 -0.325 -4.167 1.00 74.50 74 ASP A C 1
ATOM 601 O O . ASP A 1 74 ? 13.330 0.617 -3.668 1.00 74.50 74 ASP A O 1
ATOM 605 N N . ALA A 1 75 ? 13.657 -0.788 -5.380 1.00 86.25 75 ALA A N 1
ATOM 606 C CA . ALA A 1 75 ? 12.597 -0.322 -6.234 1.00 86.25 75 ALA A CA 1
ATOM 607 C C . ALA A 1 75 ? 11.817 -1.469 -6.890 1.00 86.25 75 ALA A C 1
ATOM 609 O O . ALA A 1 75 ? 12.351 -2.523 -7.236 1.00 86.25 75 ALA A O 1
ATOM 610 N N . ALA A 1 76 ? 10.541 -1.198 -7.139 1.00 90.25 76 ALA A N 1
ATOM 611 C CA . ALA A 1 76 ? 9.672 -1.986 -7.991 1.00 90.25 76 ALA A CA 1
ATOM 612 C C . ALA A 1 76 ? 9.685 -1.438 -9.422 1.00 90.25 76 ALA A C 1
ATOM 614 O O . ALA A 1 76 ? 9.744 -0.237 -9.661 1.00 90.25 76 ALA A O 1
ATOM 615 N N . TRP A 1 77 ? 9.570 -2.329 -10.393 1.00 91.62 77 TRP A N 1
ATOM 616 C CA . TRP A 1 77 ? 9.636 -2.037 -11.822 1.00 91.62 77 TRP A CA 1
ATOM 617 C C . TRP A 1 77 ? 8.570 -2.777 -12.654 1.00 91.62 77 TRP A C 1
ATOM 619 O O . TRP A 1 77 ? 8.843 -3.172 -13.792 1.00 91.62 77 TRP A O 1
ATOM 629 N N . PRO A 1 78 ? 7.337 -2.978 -12.139 1.00 92.25 78 PRO A N 1
ATOM 630 C CA . PRO A 1 78 ? 6.286 -3.597 -12.927 1.00 92.25 78 PRO A CA 1
ATOM 631 C C . PRO A 1 78 ? 5.853 -2.670 -14.073 1.00 92.25 78 PRO A C 1
ATOM 633 O O . PRO A 1 78 ? 5.762 -1.444 -13.926 1.00 92.25 78 PRO A O 1
ATOM 636 N N . SER A 1 79 ? 5.560 -3.259 -15.233 1.00 91.75 79 SER A N 1
ATOM 637 C CA . SER A 1 79 ? 4.929 -2.522 -16.328 1.00 91.75 79 SER A CA 1
ATOM 638 C C . SER A 1 79 ? 3.485 -2.155 -15.964 1.00 91.75 79 SER A C 1
ATOM 640 O O . SER A 1 79 ? 2.867 -2.752 -15.077 1.00 91.75 79 SER A O 1
ATOM 642 N N . ARG A 1 80 ? 2.912 -1.161 -16.650 1.00 92.69 80 ARG A N 1
ATOM 643 C CA . ARG A 1 80 ? 1.517 -0.758 -16.388 1.00 92.69 80 ARG A CA 1
ATOM 644 C C . ARG A 1 80 ? 0.539 -1.840 -16.825 1.00 92.69 80 ARG A C 1
ATOM 646 O O . ARG A 1 80 ? -0.508 -1.990 -16.212 1.00 92.69 80 ARG A O 1
ATOM 653 N N . GLU A 1 81 ? 0.902 -2.582 -17.862 1.00 93.81 81 GLU A N 1
ATOM 654 C CA . GLU A 1 81 ? 0.183 -3.728 -18.401 1.00 93.81 81 GLU A CA 1
ATOM 655 C C . GLU A 1 81 ? 0.153 -4.869 -17.386 1.00 93.81 81 GLU A C 1
ATOM 657 O O . GLU A 1 81 ? -0.902 -5.454 -17.161 1.00 93.81 81 GLU A O 1
ATOM 662 N N . ARG A 1 82 ? 1.283 -5.125 -16.712 1.00 94.81 82 ARG A N 1
ATOM 663 C CA . ARG A 1 82 ? 1.367 -6.117 -15.638 1.00 94.81 82 ARG A CA 1
ATOM 664 C C . ARG A 1 82 ? 0.470 -5.733 -14.463 1.00 94.81 82 ARG A C 1
ATOM 666 O O . ARG A 1 82 ? -0.386 -6.518 -14.083 1.00 94.81 82 ARG A O 1
ATOM 673 N N . LEU A 1 83 ? 0.588 -4.498 -13.971 1.00 94.62 83 LEU A N 1
ATOM 674 C CA . LEU A 1 83 ? -0.265 -3.989 -12.888 1.00 94.62 83 LEU A CA 1
ATOM 675 C C . LEU A 1 83 ? -1.757 -4.015 -13.252 1.00 94.62 83 LEU A C 1
ATOM 677 O O . LEU A 1 83 ? -2.600 -4.290 -12.404 1.00 94.62 83 LEU A O 1
ATOM 681 N N . ALA A 1 84 ? -2.094 -3.718 -14.509 1.00 94.12 84 ALA A N 1
ATOM 682 C CA . ALA A 1 84 ? -3.462 -3.797 -15.010 1.00 94.12 84 ALA A CA 1
ATOM 683 C C . ALA A 1 84 ? -3.992 -5.234 -15.002 1.00 94.12 84 ALA A C 1
ATOM 685 O O . ALA A 1 84 ? -5.134 -5.444 -14.600 1.00 94.12 84 ALA A O 1
ATOM 686 N N . ALA A 1 85 ? -3.171 -6.206 -15.408 1.00 94.44 85 ALA A N 1
ATOM 687 C CA . ALA A 1 85 ? -3.529 -7.618 -15.371 1.00 94.44 85 ALA A CA 1
ATOM 688 C C . ALA A 1 85 ? -3.720 -8.120 -13.931 1.00 94.44 85 ALA A C 1
ATOM 690 O O . ALA A 1 85 ? -4.759 -8.706 -13.641 1.00 94.44 85 ALA A O 1
ATOM 691 N N . ASP A 1 86 ? -2.781 -7.821 -13.027 1.00 93.62 86 ASP A N 1
ATOM 692 C CA . ASP A 1 86 ? -2.833 -8.274 -11.628 1.00 93.62 86 ASP A CA 1
ATOM 693 C C . ASP A 1 86 ? -4.068 -7.733 -10.887 1.00 93.62 86 ASP A C 1
ATOM 695 O O . ASP A 1 86 ? -4.679 -8.432 -10.082 1.00 93.62 86 ASP A O 1
ATOM 699 N N . LEU A 1 87 ? -4.457 -6.486 -11.175 1.00 93.38 87 LEU A N 1
ATOM 700 C CA . LEU A 1 87 ? -5.600 -5.824 -10.539 1.00 93.38 87 LEU A CA 1
ATOM 701 C C . LEU A 1 87 ? -6.925 -6.002 -11.299 1.00 93.38 87 LEU A C 1
ATOM 703 O O . LEU A 1 87 ? -7.974 -5.592 -10.802 1.00 93.38 87 LEU A O 1
ATOM 707 N N . GLY A 1 88 ? -6.899 -6.547 -12.519 1.00 94.25 88 GLY A N 1
ATOM 708 C CA . GLY A 1 88 ? -8.064 -6.588 -13.411 1.00 94.25 88 GLY A CA 1
ATOM 709 C C . GLY A 1 88 ? -8.560 -5.197 -13.834 1.00 94.25 88 GLY A C 1
ATOM 710 O O . GLY A 1 88 ? -9.760 -4.975 -14.004 1.00 94.25 88 GLY A O 1
ATOM 711 N N . TRP A 1 89 ? -7.659 -4.219 -13.950 1.00 95.62 89 TRP A N 1
ATOM 712 C CA . TRP A 1 89 ? -7.986 -2.817 -14.225 1.00 95.62 89 TRP A CA 1
ATOM 713 C C . TRP A 1 89 ? -7.660 -2.401 -15.656 1.00 95.62 89 TRP A C 1
ATOM 715 O O . TRP A 1 89 ? -6.791 -2.954 -16.318 1.00 95.62 89 TRP A O 1
ATOM 725 N N . SER A 1 90 ? -8.307 -1.331 -16.125 1.00 94.81 90 SER A N 1
ATOM 726 C CA . SER A 1 90 ? -7.883 -0.667 -17.362 1.00 94.81 90 SER A CA 1
ATOM 727 C C . SER A 1 90 ? -6.523 0.029 -17.189 1.00 94.81 90 SER A C 1
ATOM 729 O O . SER A 1 90 ? -6.228 0.578 -16.122 1.00 94.81 90 SER A O 1
ATOM 731 N N . LEU A 1 91 ? -5.734 0.122 -18.266 1.00 93.06 91 LEU A N 1
ATOM 732 C CA . LEU A 1 91 ? -4.470 0.878 -18.278 1.00 93.06 91 LEU A CA 1
ATOM 733 C C . LEU A 1 91 ? -4.654 2.343 -17.849 1.00 93.06 91 LEU A C 1
ATOM 735 O O . LEU A 1 91 ? -3.794 2.912 -17.175 1.00 93.06 91 LEU A O 1
ATOM 739 N N . SER A 1 92 ? -5.785 2.960 -18.208 1.00 91.31 92 SER A N 1
ATOM 740 C CA . SER A 1 92 ? -6.137 4.316 -17.773 1.00 91.31 92 SER A CA 1
ATOM 741 C C . SER A 1 92 ? -6.331 4.414 -16.261 1.00 91.31 92 SER A C 1
ATOM 743 O O . SER A 1 92 ? -5.844 5.369 -15.654 1.00 91.31 92 SER A O 1
ATOM 745 N N . SER A 1 93 ? -6.993 3.428 -15.649 1.00 92.06 93 SER A N 1
ATOM 746 C CA . SER A 1 93 ? -7.197 3.376 -14.197 1.00 92.06 93 SER A CA 1
ATOM 747 C C . SER A 1 93 ? -5.864 3.228 -13.471 1.00 92.06 93 SER A C 1
ATOM 749 O O . SER A 1 93 ? -5.591 3.989 -12.547 1.00 92.06 93 SER A O 1
ATOM 751 N N . VAL A 1 94 ? -5.000 2.324 -13.947 1.00 93.75 94 VAL A N 1
ATOM 752 C CA . VAL A 1 94 ? -3.644 2.135 -13.410 1.00 93.75 94 VAL A CA 1
ATOM 753 C C . VAL A 1 94 ? -2.827 3.418 -13.521 1.00 93.75 94 VAL A C 1
ATOM 755 O O . VAL A 1 94 ? -2.264 3.880 -12.531 1.00 93.75 94 VAL A O 1
ATOM 758 N N . LYS A 1 95 ? -2.799 4.054 -14.701 1.00 92.88 95 LYS A N 1
ATOM 759 C CA . LYS A 1 95 ? -2.081 5.321 -14.904 1.00 92.88 95 LYS A CA 1
ATOM 760 C C . LYS A 1 95 ? -2.569 6.398 -13.933 1.00 92.88 95 LYS A C 1
ATOM 762 O O . LYS A 1 95 ? -1.742 7.071 -13.326 1.00 92.88 95 LYS A O 1
ATOM 767 N N . ARG A 1 96 ? -3.888 6.549 -13.778 1.00 90.75 96 ARG A N 1
ATOM 768 C CA . ARG A 1 96 ? -4.490 7.536 -12.872 1.00 90.75 96 ARG A CA 1
ATOM 769 C C . ARG A 1 96 ? -4.142 7.248 -11.412 1.00 90.75 96 ARG A C 1
ATOM 771 O O . ARG A 1 96 ? -3.722 8.164 -10.716 1.00 90.75 96 ARG A O 1
ATOM 778 N N . ALA A 1 97 ? -4.270 5.998 -10.970 1.00 91.94 97 ALA A N 1
ATOM 779 C CA . ALA A 1 97 ? -3.964 5.596 -9.600 1.00 91.94 97 ALA A CA 1
ATOM 780 C C . ALA A 1 97 ? -2.472 5.772 -9.268 1.00 91.94 97 ALA A C 1
ATOM 782 O O . ALA A 1 97 ? -2.145 6.274 -8.198 1.00 91.94 97 ALA A O 1
ATOM 783 N N . LEU A 1 98 ? -1.569 5.448 -10.201 1.00 92.94 98 LEU A N 1
ATOM 784 C CA . LEU A 1 98 ? -0.130 5.695 -10.049 1.00 92.94 98 LEU A CA 1
ATOM 785 C C . LEU A 1 98 ? 0.191 7.187 -9.967 1.00 92.94 98 LEU A C 1
ATOM 787 O O . LEU A 1 98 ? 0.975 7.598 -9.120 1.00 92.94 98 LEU A O 1
ATOM 791 N N . THR A 1 99 ? -0.407 8.009 -10.834 1.00 90.44 99 THR A N 1
ATOM 792 C CA . THR A 1 99 ? -0.255 9.468 -10.753 1.00 90.44 99 THR A CA 1
ATOM 793 C C . THR A 1 99 ? -0.736 9.993 -9.404 1.00 90.44 99 THR A C 1
ATOM 795 O O . THR A 1 99 ? -0.072 10.849 -8.830 1.00 90.44 99 THR A O 1
ATOM 798 N N . LEU A 1 100 ? -1.838 9.451 -8.880 1.00 88.44 100 LEU A N 1
ATOM 799 C CA . LEU A 1 100 ? -2.359 9.817 -7.568 1.00 88.44 100 LEU A CA 1
ATOM 800 C C . LEU A 1 100 ? -1.389 9.427 -6.446 1.00 88.44 100 LEU A C 1
ATOM 802 O O . LEU A 1 100 ? -1.045 10.269 -5.627 1.00 88.44 100 LEU A O 1
ATOM 806 N N . ALA A 1 101 ? -0.884 8.191 -6.461 1.00 91.19 101 ALA A N 1
ATOM 807 C CA . ALA A 1 101 ? 0.083 7.704 -5.477 1.00 91.19 101 ALA A CA 1
ATOM 808 C C . ALA A 1 101 ? 1.360 8.556 -5.437 1.00 91.19 101 ALA A C 1
ATOM 810 O O . ALA A 1 101 ? 1.876 8.836 -4.358 1.00 91.19 101 ALA A O 1
ATOM 811 N N . ILE A 1 102 ? 1.835 8.997 -6.607 1.00 90.94 102 ILE A N 1
ATOM 812 C CA . ILE A 1 102 ? 3.001 9.880 -6.723 1.00 90.94 102 ILE A CA 1
ATOM 813 C C . ILE A 1 102 ? 2.680 11.287 -6.218 1.00 90.94 102 ILE A C 1
ATOM 815 O O . ILE A 1 102 ? 3.458 11.857 -5.465 1.00 90.94 102 ILE A O 1
ATOM 819 N N . ALA A 1 103 ? 1.528 11.844 -6.598 1.00 86.25 103 ALA A N 1
ATOM 820 C CA . ALA A 1 103 ? 1.125 13.181 -6.168 1.00 86.25 103 ALA A CA 1
ATOM 821 C C . ALA A 1 103 ? 0.968 13.270 -4.642 1.00 86.25 103 ALA A C 1
ATOM 823 O O . ALA A 1 103 ? 1.372 14.252 -4.034 1.00 86.25 103 ALA A O 1
ATOM 824 N N . TRP A 1 104 ? 0.433 12.223 -4.016 1.00 85.56 104 TRP A N 1
ATOM 825 C CA . TRP A 1 104 ? 0.310 12.112 -2.561 1.00 85.56 104 TRP A CA 1
ATOM 826 C C . TRP A 1 104 ? 1.620 11.709 -1.859 1.00 85.56 104 TRP A C 1
ATOM 828 O O . TRP A 1 104 ? 1.615 11.476 -0.655 1.00 85.56 104 TRP A O 1
ATOM 838 N N . GLY A 1 105 ? 2.733 11.589 -2.588 1.00 89.38 105 GLY A N 1
ATOM 839 C CA . GLY A 1 105 ? 4.051 11.318 -2.016 1.00 89.38 105 GLY A CA 1
ATOM 840 C C . GLY A 1 105 ? 4.260 9.902 -1.483 1.00 89.38 105 GLY A C 1
ATOM 841 O O . GLY A 1 105 ? 5.276 9.656 -0.842 1.00 89.38 105 GLY A O 1
ATOM 842 N N . TRP A 1 106 ? 3.358 8.955 -1.758 1.00 92.00 106 TRP A N 1
ATOM 843 C CA . TRP A 1 106 ? 3.522 7.551 -1.351 1.00 92.00 106 TRP A CA 1
ATOM 844 C C . TRP A 1 106 ? 4.529 6.796 -2.216 1.00 92.00 106 TRP A C 1
ATOM 846 O O . TRP A 1 106 ? 5.132 5.827 -1.760 1.00 92.00 106 TRP A O 1
ATOM 856 N N . LEU A 1 107 ? 4.674 7.208 -3.477 1.00 93.25 107 LEU A N 1
ATOM 857 C CA . LEU A 1 107 ? 5.605 6.609 -4.425 1.00 93.25 107 LEU A CA 1
ATOM 858 C C . LEU A 1 107 ? 6.429 7.679 -5.134 1.00 93.25 107 LEU A C 1
ATOM 860 O O . LEU A 1 107 ? 5.877 8.611 -5.715 1.00 93.25 107 LEU A O 1
ATOM 864 N N . THR A 1 108 ? 7.732 7.450 -5.247 1.00 91.69 108 THR A N 1
ATOM 865 C CA . THR A 1 108 ? 8.582 8.201 -6.174 1.00 91.69 108 THR A CA 1
ATOM 866 C C . THR A 1 108 ? 8.750 7.405 -7.457 1.00 91.69 108 THR A C 1
ATOM 868 O O . THR A 1 108 ? 8.996 6.198 -7.423 1.00 91.69 108 THR A O 1
ATOM 871 N N . ARG A 1 109 ? 8.624 8.077 -8.608 1.00 91.31 109 ARG A N 1
ATOM 872 C CA . ARG A 1 109 ? 8.797 7.463 -9.929 1.00 91.31 109 ARG A CA 1
ATOM 873 C C . ARG A 1 109 ? 10.048 7.987 -10.619 1.00 91.31 109 ARG A C 1
ATOM 875 O O . ARG A 1 109 ? 10.085 9.158 -10.990 1.00 91.31 109 ARG A O 1
ATOM 882 N N . SER A 1 110 ? 10.987 7.098 -10.923 1.00 88.12 110 SER A N 1
ATOM 883 C CA . SER A 1 110 ? 12.093 7.375 -11.842 1.00 88.12 110 SER A CA 1
ATOM 884 C C . SER A 1 110 ? 11.789 6.801 -13.227 1.00 88.12 110 SER A C 1
ATOM 886 O O . SER A 1 110 ? 11.352 5.655 -13.372 1.00 88.12 110 SER A O 1
ATOM 888 N N . ARG A 1 111 ? 11.964 7.619 -14.271 1.00 82.62 111 ARG A N 1
ATOM 889 C CA . ARG A 1 111 ? 11.783 7.187 -15.661 1.00 82.62 111 ARG A CA 1
ATOM 890 C C . ARG A 1 111 ? 13.128 6.744 -16.211 1.00 82.62 111 ARG A C 1
ATOM 892 O O . ARG A 1 111 ? 14.048 7.546 -16.311 1.00 82.62 111 ARG A O 1
ATOM 899 N N . ARG A 1 112 ? 13.195 5.497 -16.659 1.00 74.62 112 ARG A N 1
ATOM 900 C CA . ARG A 1 112 ? 14.332 4.973 -17.410 1.00 74.62 112 ARG A CA 1
ATOM 901 C C . ARG A 1 112 ? 13.998 4.990 -18.909 1.00 74.62 112 ARG A C 1
ATOM 903 O O . ARG A 1 112 ? 12.886 4.606 -19.285 1.00 74.62 112 ARG A O 1
ATOM 910 N N . PRO A 1 113 ? 14.886 5.491 -19.781 1.00 64.25 113 PRO A N 1
ATOM 911 C CA . PRO A 1 113 ? 14.679 5.398 -21.221 1.00 64.25 113 PRO A CA 1
ATOM 912 C C . PRO A 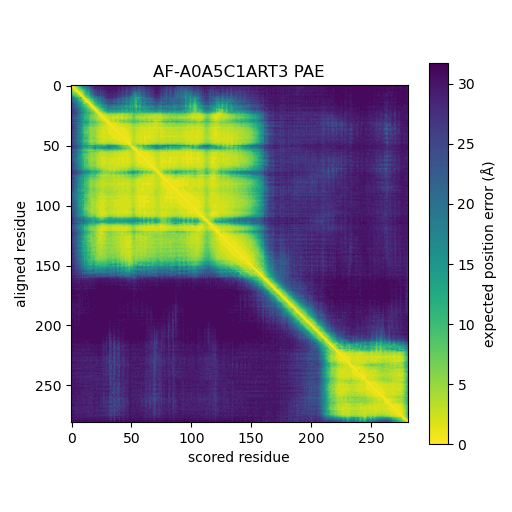1 113 ? 14.684 3.921 -21.640 1.00 64.25 113 PRO A C 1
ATOM 914 O O . PRO A 1 113 ? 15.539 3.155 -21.210 1.00 64.25 113 PRO A O 1
ATOM 917 N N . ASN A 1 114 ? 13.710 3.526 -22.463 1.00 69.12 114 ASN A N 1
ATOM 918 C CA . ASN A 1 114 ? 13.553 2.169 -23.006 1.00 69.12 114 ASN A CA 1
ATOM 919 C C . ASN A 1 114 ? 13.321 1.039 -21.978 1.00 69.12 114 ASN A C 1
ATOM 921 O O . ASN A 1 114 ? 13.470 -0.128 -22.330 1.00 69.12 114 ASN A O 1
ATOM 925 N N . SER A 1 115 ? 12.909 1.341 -20.740 1.00 75.25 115 SER A N 1
ATOM 926 C CA . SER A 1 115 ? 12.491 0.316 -19.770 1.00 75.25 115 SER A CA 1
ATOM 927 C C . SER A 1 115 ? 11.222 0.702 -19.008 1.00 75.25 115 SER A C 1
ATOM 929 O O . SER A 1 115 ? 10.726 1.828 -19.106 1.00 75.25 115 SER A O 1
ATOM 931 N N . SER A 1 116 ? 10.700 -0.240 -18.216 1.00 80.06 116 SER A N 1
ATOM 932 C CA . SER A 1 116 ? 9.633 0.028 -17.247 1.00 80.06 116 SER A CA 1
ATOM 933 C C . SER A 1 116 ? 10.032 1.148 -16.283 1.00 80.06 116 SER A C 1
ATOM 935 O O . SER A 1 116 ? 11.215 1.338 -15.985 1.00 80.06 116 SER A O 1
ATOM 937 N N . ASN A 1 117 ? 9.033 1.896 -15.803 1.00 85.56 117 ASN A N 1
ATOM 938 C CA . ASN A 1 117 ? 9.260 2.909 -14.775 1.00 85.56 117 ASN A CA 1
ATOM 939 C C . ASN A 1 117 ? 9.686 2.232 -13.474 1.00 85.56 117 ASN A C 1
ATOM 941 O O . ASN A 1 117 ? 9.189 1.160 -13.136 1.00 85.56 117 ASN A O 1
ATOM 945 N N . GLU A 1 118 ? 10.555 2.907 -12.740 1.00 90.00 118 GLU A N 1
ATOM 946 C CA . GLU A 1 118 ? 11.003 2.490 -11.424 1.00 90.00 118 GLU A CA 1
ATOM 947 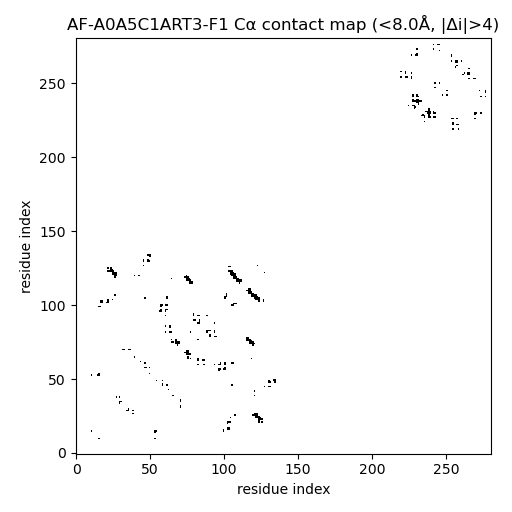C C . GLU A 1 118 ? 10.188 3.226 -10.356 1.00 90.00 118 GLU A C 1
ATOM 949 O O . GLU A 1 118 ? 10.021 4.446 -10.429 1.00 90.00 118 GLU A O 1
ATOM 954 N N . TYR A 1 119 ? 9.681 2.484 -9.378 1.00 93.38 119 TYR A N 1
ATOM 955 C CA . TYR A 1 119 ? 8.857 2.954 -8.274 1.00 93.38 119 TYR A CA 1
ATOM 956 C C . TYR A 1 119 ? 9.544 2.635 -6.952 1.00 93.38 119 TYR A C 1
ATOM 958 O O . TYR A 1 119 ? 9.876 1.481 -6.688 1.00 93.38 119 TYR A O 1
ATOM 966 N N . ARG A 1 120 ? 9.724 3.643 -6.103 1.00 93.19 120 ARG A N 1
ATOM 967 C CA . ARG A 1 120 ? 10.306 3.492 -4.762 1.00 93.19 120 ARG A CA 1
ATOM 968 C C . ARG A 1 120 ? 9.307 3.914 -3.701 1.00 93.19 120 ARG A C 1
ATOM 970 O O . ARG A 1 120 ? 8.456 4.763 -3.973 1.00 93.19 120 ARG A O 1
ATOM 977 N N . MET A 1 121 ? 9.424 3.329 -2.511 1.00 93.94 121 MET A N 1
ATOM 978 C CA . MET A 1 121 ? 8.637 3.775 -1.367 1.00 93.94 121 MET A CA 1
ATOM 979 C C . MET A 1 121 ? 9.107 5.165 -0.944 1.00 93.94 121 MET A C 1
ATOM 981 O O . MET A 1 121 ? 10.306 5.412 -0.789 1.00 93.94 121 MET A O 1
ATOM 985 N N . SER A 1 122 ? 8.151 6.056 -0.751 1.00 91.56 122 SER A N 1
ATOM 986 C CA . SER A 1 122 ? 8.382 7.400 -0.246 1.00 91.56 122 SER A CA 1
ATOM 987 C C . SER A 1 122 ? 7.263 7.784 0.708 1.00 91.56 122 SER A C 1
ATOM 989 O O . SER A 1 122 ? 6.205 7.142 0.738 1.00 91.56 122 SER A O 1
ATOM 991 N N . TYR A 1 123 ? 7.481 8.854 1.460 1.00 86.88 123 TYR A N 1
ATOM 992 C CA . TYR A 1 123 ? 6.399 9.553 2.137 1.00 86.88 123 TYR A CA 1
ATOM 993 C C . TYR A 1 123 ? 6.603 11.055 2.051 1.00 86.88 123 TYR A C 1
ATOM 995 O O . TYR A 1 123 ? 7.729 11.537 2.076 1.00 86.88 123 TYR A O 1
ATOM 1003 N N . SER A 1 124 ? 5.490 11.780 2.045 1.00 86.56 124 SER A N 1
ATOM 1004 C CA . SER A 1 124 ? 5.447 13.155 2.538 1.00 86.56 124 SER A CA 1
ATOM 1005 C C . SER A 1 124 ? 5.125 13.119 4.036 1.00 86.56 124 SER A C 1
ATOM 1007 O O . SER A 1 124 ? 4.190 12.423 4.463 1.00 86.56 124 SER A O 1
ATOM 1009 N N . HIS A 1 125 ? 5.897 13.848 4.842 1.00 83.62 125 HIS A N 1
ATOM 1010 C CA . HIS A 1 125 ? 5.675 13.986 6.286 1.00 83.62 125 HIS A CA 1
ATOM 1011 C C . HIS A 1 125 ? 4.331 14.652 6.581 1.00 83.62 125 HIS A C 1
ATOM 1013 O O . HIS A 1 125 ? 3.610 14.225 7.492 1.00 83.62 125 HIS A O 1
ATOM 1019 N N . GLU A 1 126 ? 3.951 15.649 5.780 1.00 81.81 126 GLU A N 1
ATOM 1020 C CA . GLU A 1 126 ? 2.648 16.308 5.855 1.00 81.81 126 GLU A CA 1
ATOM 1021 C C . GLU A 1 126 ? 1.508 15.315 5.584 1.00 81.81 126 GLU A C 1
ATOM 1023 O O . GLU A 1 126 ? 0.560 15.220 6.374 1.00 81.81 126 GLU A O 1
ATOM 1028 N N . VAL A 1 127 ? 1.611 14.513 4.516 1.00 82.31 127 VAL A N 1
ATOM 1029 C CA . VAL A 1 127 ? 0.601 13.493 4.178 1.00 82.31 127 VAL A CA 1
ATOM 1030 C C . VAL A 1 127 ? 0.485 12.453 5.277 1.00 82.31 127 VAL A C 1
ATOM 1032 O O . VAL A 1 127 ? -0.624 12.098 5.683 1.00 82.31 127 VAL A O 1
ATOM 1035 N N . ARG A 1 128 ? 1.616 11.971 5.791 1.00 84.31 128 ARG A N 1
ATOM 1036 C CA . ARG A 1 128 ? 1.630 10.979 6.862 1.00 84.31 128 ARG A CA 1
ATOM 1037 C C . ARG A 1 128 ? 0.944 11.515 8.118 1.00 84.31 128 ARG A C 1
ATOM 1039 O O . ARG A 1 128 ? 0.058 10.853 8.659 1.00 84.31 128 ARG A O 1
ATOM 1046 N N . SER A 1 129 ? 1.289 12.732 8.531 1.00 84.19 129 SER A N 1
ATOM 1047 C CA . SER A 1 129 ? 0.690 13.405 9.690 1.00 84.19 129 SER A CA 1
ATOM 1048 C C . SER A 1 129 ? -0.817 13.595 9.519 1.00 84.19 129 SER A C 1
ATOM 1050 O O . SER A 1 129 ? -1.597 13.314 10.432 1.00 84.19 129 SER A O 1
ATOM 1052 N N . LEU A 1 130 ? -1.248 14.005 8.322 1.00 83.06 130 LEU A N 1
ATOM 1053 C CA . LEU A 1 130 ? -2.658 14.152 7.975 1.00 83.06 130 LEU A CA 1
ATOM 1054 C C . LEU A 1 130 ? -3.414 12.824 8.083 1.00 83.06 130 LEU A C 1
ATOM 1056 O O . LEU A 1 130 ? -4.490 12.776 8.676 1.00 83.06 130 LEU A O 1
ATOM 1060 N N . VAL A 1 131 ? -2.850 11.741 7.544 1.00 83.19 131 VAL A N 1
ATOM 1061 C CA . VAL A 1 131 ? -3.469 10.410 7.572 1.00 83.19 131 VAL A CA 1
ATOM 1062 C C . VAL A 1 131 ? -3.558 9.850 8.985 1.00 83.19 131 VAL A C 1
ATOM 1064 O O . VAL A 1 131 ? -4.585 9.268 9.342 1.00 83.19 131 VAL A O 1
ATOM 1067 N N . VAL A 1 132 ? -2.522 10.047 9.802 1.00 85.06 132 VAL A N 1
ATOM 1068 C CA . VAL A 1 132 ? -2.536 9.659 11.218 1.00 85.06 132 VAL A CA 1
ATOM 1069 C C . 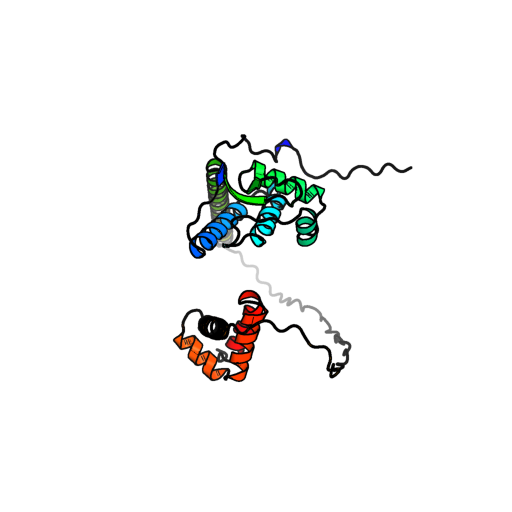VAL A 1 132 ? -3.637 10.411 11.963 1.00 85.06 132 VAL A C 1
ATOM 1071 O O . VAL A 1 132 ? -4.435 9.775 12.653 1.00 85.06 132 VAL A O 1
ATOM 1074 N N . ARG A 1 133 ? -3.748 11.731 11.761 1.00 84.44 133 ARG A N 1
ATOM 1075 C CA . ARG A 1 133 ? -4.811 12.548 12.359 1.00 84.44 133 ARG A CA 1
ATOM 1076 C C . ARG A 1 133 ? -6.201 12.080 11.926 1.00 84.44 133 ARG A C 1
ATOM 1078 O O . ARG A 1 133 ? -7.011 11.735 12.772 1.00 84.44 133 ARG A O 1
ATOM 1085 N N . TRP A 1 134 ? -6.444 11.928 10.623 1.00 84.62 134 TRP A N 1
ATOM 1086 C CA . TRP A 1 134 ? -7.723 11.421 10.100 1.00 84.62 134 TRP A CA 1
ATOM 1087 C C . TRP A 1 134 ? -8.093 10.030 10.611 1.00 84.62 134 TRP A C 1
ATOM 1089 O O . TRP A 1 134 ? -9.265 9.656 10.670 1.00 84.62 134 TRP A O 1
ATOM 1099 N N . HIS A 1 135 ? -7.100 9.195 10.895 1.00 85.56 135 HIS A N 1
ATOM 1100 C CA . HIS A 1 135 ? -7.337 7.897 11.496 1.00 85.56 135 HIS A CA 1
ATOM 1101 C C . HIS A 1 135 ? -7.728 8.019 12.970 1.00 85.56 135 HIS A C 1
ATOM 1103 O O . HIS A 1 135 ? -8.697 7.377 13.370 1.00 85.56 135 HIS A O 1
ATOM 1109 N N . ALA A 1 136 ? -7.032 8.854 13.743 1.00 87.75 136 ALA A N 1
ATOM 1110 C CA . ALA A 1 136 ? -7.384 9.137 15.132 1.00 87.75 136 ALA A CA 1
ATOM 1111 C C . ALA A 1 136 ? -8.797 9.733 15.248 1.00 87.75 136 ALA A C 1
ATOM 1113 O O . ALA A 1 136 ? -9.603 9.214 16.016 1.00 87.75 136 ALA A O 1
ATOM 1114 N N . ASP A 1 137 ? -9.129 10.722 14.414 1.00 86.00 137 ASP A N 1
ATOM 1115 C CA . ASP A 1 137 ? -10.446 11.370 14.399 1.00 86.00 137 ASP A CA 1
ATOM 1116 C C . ASP A 1 137 ? -11.568 10.355 14.124 1.00 86.00 137 ASP A C 1
ATOM 1118 O O . ASP A 1 137 ? -12.566 10.311 14.835 1.00 86.00 137 ASP A O 1
ATOM 1122 N N . ARG A 1 138 ? -11.384 9.452 13.147 1.00 86.62 138 ARG A N 1
ATOM 1123 C CA . ARG A 1 138 ? -12.375 8.399 12.851 1.00 86.62 138 ARG A CA 1
ATOM 1124 C C . ARG A 1 138 ? -12.556 7.395 13.985 1.00 86.62 138 ARG A C 1
ATOM 1126 O O . ARG A 1 138 ? -13.662 6.883 14.150 1.00 86.62 138 ARG A O 1
ATOM 1133 N N . ILE A 1 139 ? -11.489 7.064 14.714 1.00 88.56 139 ILE A N 1
ATOM 1134 C CA . ILE A 1 139 ? -11.584 6.186 15.888 1.00 88.56 139 ILE A CA 1
ATOM 1135 C C . ILE A 1 139 ? -12.363 6.898 16.992 1.00 88.56 139 ILE A C 1
ATOM 1137 O O . ILE A 1 139 ? -13.321 6.325 17.505 1.00 88.56 139 ILE A O 1
ATOM 1141 N N . ALA A 1 140 ? -12.019 8.152 17.289 1.00 91.06 140 ALA A N 1
ATOM 1142 C CA . ALA A 1 140 ? -12.716 8.952 18.291 1.00 91.06 140 ALA A CA 1
ATOM 1143 C C . ALA A 1 140 ? -14.210 9.114 17.953 1.00 91.06 140 ALA A C 1
ATOM 1145 O O . ALA A 1 140 ? -15.070 8.895 18.806 1.00 91.06 140 ALA A O 1
ATOM 1146 N N . ASP A 1 141 ? -14.539 9.397 16.689 1.00 88.06 141 ASP A N 1
ATOM 1147 C CA . ASP A 1 141 ? -15.922 9.473 16.208 1.00 88.06 141 ASP A CA 1
ATOM 1148 C C . ASP A 1 141 ? -16.669 8.143 16.374 1.00 88.06 141 ASP A C 1
ATOM 1150 O O . ASP A 1 141 ? -17.850 8.118 16.738 1.00 88.06 141 ASP A O 1
ATOM 1154 N N . PHE A 1 142 ? -16.006 7.019 16.089 1.00 89.12 142 PHE A N 1
ATOM 1155 C CA . PHE A 1 142 ? -16.587 5.691 16.266 1.00 89.12 142 PHE A CA 1
ATOM 1156 C C . PHE A 1 142 ? -16.867 5.394 17.744 1.00 89.12 142 PHE A C 1
ATOM 1158 O O . PHE A 1 142 ? -17.962 4.938 18.079 1.00 89.12 142 PHE A O 1
ATOM 1165 N N . GLU A 1 143 ? -15.918 5.695 18.628 1.00 93.38 143 GLU A N 1
ATOM 1166 C CA . GLU A 1 143 ? -16.059 5.519 20.076 1.00 93.38 143 GLU A CA 1
ATOM 1167 C C . GLU A 1 143 ? -17.171 6.406 20.651 1.00 93.38 143 GLU A C 1
ATOM 1169 O O . GLU A 1 143 ? -18.018 5.917 21.402 1.00 93.38 143 GLU A O 1
ATOM 1174 N N . ALA A 1 144 ? -17.259 7.670 20.229 1.00 92.06 144 ALA A N 1
ATOM 1175 C CA . ALA A 1 144 ? -18.333 8.580 20.628 1.00 92.06 144 ALA A CA 1
ATOM 1176 C C . ALA A 1 144 ? -19.719 8.075 20.178 1.00 92.06 144 ALA A C 1
ATOM 1178 O O . ALA A 1 144 ? -20.691 8.092 20.943 1.00 92.06 144 ALA A O 1
ATOM 1179 N N . ARG A 1 145 ? -19.830 7.549 18.949 1.00 90.31 145 ARG A N 1
ATOM 1180 C CA . ARG A 1 145 ? -21.068 6.917 18.450 1.00 90.31 145 ARG A CA 1
ATOM 1181 C C . ARG A 1 145 ? -21.418 5.636 19.211 1.00 90.31 145 ARG A C 1
ATOM 1183 O O . ARG A 1 145 ? -22.593 5.351 19.436 1.00 90.31 145 ARG A O 1
ATOM 1190 N N . ALA A 1 146 ? -20.421 4.858 19.621 1.00 91.19 146 ALA A N 1
ATOM 1191 C CA . ALA A 1 146 ? -20.638 3.665 20.431 1.00 91.19 146 ALA A CA 1
ATOM 1192 C C . ALA A 1 146 ? -21.121 4.019 21.850 1.00 91.19 146 ALA A C 1
ATOM 119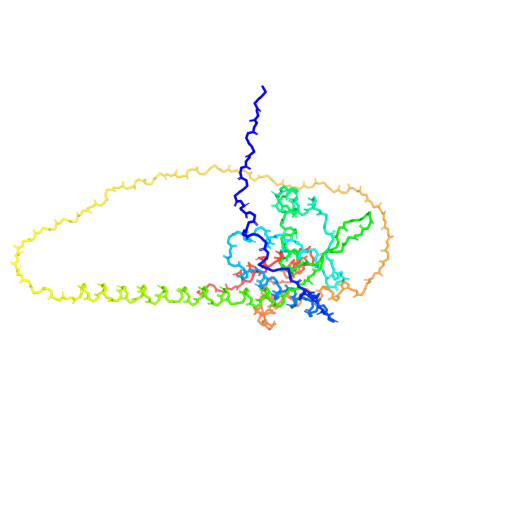4 O O . ALA A 1 146 ? -22.054 3.386 22.352 1.00 91.19 146 ALA A O 1
ATOM 1195 N N . ALA A 1 147 ? -20.545 5.056 22.466 1.00 89.88 147 ALA A N 1
ATOM 1196 C CA . ALA A 1 147 ? -20.944 5.554 23.781 1.00 89.88 147 ALA A CA 1
ATOM 1197 C C . ALA A 1 147 ? -22.390 6.074 23.779 1.00 89.88 147 ALA A C 1
ATOM 1199 O O . ALA A 1 147 ? -23.214 5.599 24.561 1.00 89.88 147 ALA A O 1
ATOM 1200 N N . THR A 1 148 ? -22.739 6.942 22.826 1.00 90.19 148 THR A N 1
ATOM 1201 C CA . THR A 1 148 ? -24.111 7.467 22.674 1.00 90.19 148 THR A CA 1
ATOM 1202 C C . THR A 1 148 ? -25.139 6.359 22.429 1.00 90.19 148 THR A C 1
ATOM 1204 O O . THR A 1 148 ? -26.224 6.371 23.011 1.00 90.19 148 THR A O 1
ATOM 1207 N N . LYS A 1 149 ? -24.801 5.335 21.631 1.00 87.31 149 LYS A N 1
ATOM 1208 C CA . LYS A 1 149 ? -25.670 4.163 21.432 1.00 87.31 149 LYS A CA 1
ATOM 1209 C C . LYS A 1 149 ? -25.872 3.361 22.723 1.00 87.31 149 LYS A C 1
ATOM 1211 O O . LYS A 1 149 ? -26.980 2.884 22.973 1.00 87.31 149 LYS A O 1
ATOM 1216 N N . LYS A 1 150 ? -24.827 3.204 23.541 1.00 85.94 150 LYS A N 1
ATOM 1217 C CA . LYS A 1 150 ? -24.908 2.515 24.838 1.00 85.94 150 LYS A CA 1
ATOM 1218 C C . LYS A 1 150 ? -25.791 3.286 25.821 1.00 85.94 150 LYS A C 1
ATOM 1220 O O . LYS A 1 150 ? -26.621 2.672 26.488 1.00 85.94 150 LYS A O 1
ATOM 1225 N N . GLU A 1 151 ? -25.663 4.608 25.867 1.00 79.38 151 GLU A N 1
ATOM 1226 C CA . GLU A 1 151 ? -26.507 5.485 26.686 1.00 79.38 151 GLU A CA 1
ATOM 1227 C C . GLU A 1 151 ? -27.973 5.455 26.239 1.00 79.38 151 GLU A C 1
ATOM 1229 O O . GLU A 1 151 ? -28.861 5.286 27.072 1.00 79.38 151 GLU A O 1
ATOM 1234 N N . ALA A 1 152 ? -28.247 5.517 24.933 1.00 78.69 152 ALA A N 1
ATOM 1235 C CA . ALA A 1 152 ? -29.603 5.386 24.400 1.00 78.69 152 ALA A CA 1
ATOM 1236 C C . ALA A 1 152 ? -30.228 4.014 24.724 1.00 78.69 152 ALA A C 1
ATOM 1238 O O . ALA A 1 152 ? -31.397 3.935 25.107 1.00 78.69 152 ALA A O 1
ATOM 1239 N N . GLY A 1 153 ? -29.443 2.935 24.633 1.00 76.81 153 GLY A N 1
ATOM 1240 C CA . GLY A 1 153 ? -29.869 1.592 25.033 1.00 76.81 153 GLY A CA 1
ATOM 1241 C C . GLY A 1 153 ? -30.156 1.479 26.534 1.00 76.81 153 GLY A C 1
ATOM 1242 O O . GLY A 1 153 ? -31.165 0.892 26.921 1.00 76.81 153 GLY A O 1
ATOM 1243 N N . ALA A 1 154 ? -29.322 2.089 27.380 1.00 72.31 154 ALA A N 1
ATOM 1244 C CA . ALA A 1 154 ? -29.530 2.128 28.827 1.00 72.31 154 ALA A CA 1
ATOM 1245 C C . ALA A 1 154 ? -30.769 2.954 29.216 1.00 72.31 154 ALA A C 1
ATOM 1247 O O . ALA A 1 154 ? -31.546 2.528 30.069 1.00 72.31 154 ALA A O 1
ATOM 1248 N N . SER A 1 155 ? -30.999 4.095 28.562 1.00 69.50 155 SER A N 1
ATOM 1249 C CA . SER A 1 155 ? -32.190 4.929 28.768 1.00 69.50 155 SER A CA 1
ATOM 1250 C C . SER A 1 155 ? -33.472 4.226 28.307 1.00 69.50 155 SER A C 1
ATOM 1252 O O . SER A 1 155 ? -34.478 4.258 29.012 1.00 69.50 155 SER A O 1
ATOM 1254 N N . SER A 1 156 ? -33.433 3.507 27.179 1.00 65.06 156 SER A N 1
ATOM 1255 C CA . SER A 1 156 ? -34.565 2.694 26.708 1.00 65.06 156 SER A CA 1
ATOM 1256 C C . SER A 1 156 ? -34.859 1.500 27.629 1.00 65.06 156 SER A C 1
ATOM 1258 O O . SER A 1 156 ? -36.025 1.184 27.870 1.00 65.06 156 SER A O 1
ATOM 1260 N N . ALA A 1 157 ? -33.827 0.874 28.206 1.00 62.22 157 ALA A N 1
ATOM 1261 C CA . ALA A 1 157 ? -33.996 -0.187 29.200 1.00 62.22 157 ALA A CA 1
ATOM 1262 C C . ALA A 1 157 ? -34.602 0.336 30.516 1.00 62.22 157 ALA A C 1
ATOM 1264 O O . ALA A 1 157 ? -35.439 -0.341 31.114 1.00 62.22 157 ALA A O 1
ATOM 1265 N N . ARG A 1 158 ? -34.242 1.556 30.943 1.00 60.38 158 ARG A N 1
ATOM 1266 C CA . ARG A 1 158 ? -34.816 2.199 32.139 1.00 60.38 158 ARG A CA 1
ATOM 1267 C C . ARG A 1 158 ? -36.296 2.544 31.966 1.00 60.38 158 ARG A C 1
ATOM 1269 O O . ARG A 1 158 ? -37.071 2.251 32.865 1.00 60.38 158 ARG A O 1
ATOM 1276 N N . LEU A 1 159 ? -36.703 3.048 30.799 1.00 59.78 159 LEU A N 1
ATOM 1277 C CA . LEU A 1 159 ? -38.115 3.337 30.497 1.00 59.78 159 LEU A CA 1
ATOM 1278 C C . LEU A 1 159 ? -39.000 2.079 30.422 1.00 59.78 159 LEU A C 1
ATOM 1280 O O . LEU A 1 159 ? -40.191 2.154 30.693 1.00 59.78 159 LEU A O 1
ATOM 1284 N N . ARG A 1 160 ? -38.439 0.908 30.086 1.00 58.19 160 ARG A N 1
ATOM 1285 C CA . ARG A 1 160 ? -39.164 -0.380 30.149 1.00 58.19 160 ARG A CA 1
ATOM 1286 C C . ARG A 1 160 ? -39.257 -0.983 31.551 1.00 58.19 160 ARG A C 1
ATOM 1288 O O . ARG A 1 160 ? -39.967 -1.969 31.716 1.00 58.19 160 ARG A O 1
ATOM 1295 N N . SER A 1 161 ? -38.520 -0.439 32.517 1.00 54.62 161 SER A N 1
ATOM 1296 C CA . SER A 1 161 ? -38.418 -0.986 33.875 1.00 54.62 161 SER A CA 1
ATOM 1297 C C . SER A 1 161 ? -39.256 -0.214 34.896 1.00 54.62 161 SER A C 1
ATOM 1299 O O . SER A 1 161 ? -39.141 -0.491 36.088 1.00 54.62 161 SER A O 1
ATOM 1301 N N . GLU A 1 162 ? -40.085 0.744 34.466 1.00 45.84 162 GLU A N 1
ATOM 1302 C CA . GLU A 1 162 ? -41.063 1.338 35.377 1.00 45.84 162 GLU A CA 1
ATOM 1303 C C . GLU A 1 162 ? -42.159 0.309 35.701 1.00 45.84 162 GLU A C 1
ATOM 1305 O O . GLU A 1 162 ? -42.771 -0.247 34.781 1.00 45.84 162 GLU A O 1
ATOM 1310 N N . PRO A 1 163 ? -42.412 0.019 36.991 1.00 45.69 163 PRO A N 1
ATOM 1311 C CA . PRO A 1 163 ? -43.515 -0.832 37.389 1.00 45.69 163 PRO A CA 1
ATOM 1312 C C . PRO A 1 163 ? -44.807 -0.044 37.168 1.00 45.69 163 PRO A C 1
ATOM 1314 O O . PRO A 1 163 ? -45.178 0.803 37.975 1.00 45.69 163 PRO A O 1
ATOM 1317 N N . SER A 1 164 ? -45.496 -0.306 36.060 1.00 43.12 164 SER A N 1
ATOM 1318 C CA . SER A 1 164 ? -46.892 0.097 35.931 1.00 43.12 164 SER A CA 1
ATOM 1319 C C . SER A 1 164 ? -47.687 -0.720 36.946 1.00 43.12 164 SER A C 1
ATOM 1321 O O . SER A 1 164 ? -47.872 -1.925 36.765 1.00 43.12 164 SER A O 1
ATOM 1323 N N . GLU A 1 165 ? -48.131 -0.078 38.025 1.00 43.31 165 GLU A N 1
ATOM 1324 C CA . GLU A 1 165 ? -49.167 -0.633 38.888 1.00 43.31 165 GLU A CA 1
ATOM 1325 C C . GLU A 1 165 ? -50.398 -0.978 38.034 1.00 43.31 165 GLU A C 1
ATOM 1327 O O . GLU A 1 165 ? -50.839 -0.217 37.169 1.00 43.31 165 GLU A O 1
ATOM 1332 N N . SER A 1 166 ? -50.881 -2.200 38.233 1.00 45.78 166 SER A N 1
ATOM 1333 C CA . SER A 1 166 ? -52.002 -2.845 37.550 1.00 45.78 166 SER A CA 1
ATOM 1334 C C . SER A 1 166 ? -53.344 -2.128 37.774 1.00 45.78 166 SER A C 1
ATOM 1336 O O . SER A 1 166 ? -53.512 -1.420 38.766 1.00 45.78 166 SER A O 1
ATOM 1338 N N . PRO A 1 167 ? -54.373 -2.471 36.980 1.00 41.31 167 PRO A N 1
ATOM 1339 C CA . PRO A 1 167 ? -55.370 -3.312 37.633 1.00 41.31 167 PRO A CA 1
ATOM 1340 C C . PRO A 1 167 ? -55.684 -4.604 36.876 1.00 41.31 167 PRO A C 1
ATOM 1342 O O . PRO A 1 167 ? -55.761 -4.667 35.651 1.00 41.31 167 PRO A O 1
ATOM 1345 N N . ASP A 1 168 ? -55.845 -5.619 37.715 1.00 48.53 168 ASP A N 1
ATOM 1346 C CA . ASP A 1 168 ? -56.440 -6.933 37.526 1.00 48.53 168 ASP A CA 1
ATOM 1347 C C . ASP A 1 168 ? -57.600 -6.957 36.520 1.00 48.53 168 ASP A C 1
ATOM 1349 O O . ASP A 1 168 ? -58.614 -6.284 36.704 1.00 48.53 168 ASP A O 1
ATOM 1353 N N . VAL A 1 169 ? -57.466 -7.797 35.489 1.00 39.41 169 VAL A N 1
ATOM 1354 C CA . VAL A 1 169 ? -58.617 -8.434 34.846 1.00 39.41 169 VAL A CA 1
ATOM 1355 C C . VAL A 1 169 ? -58.256 -9.885 34.547 1.00 39.41 169 VAL A C 1
ATOM 1357 O O . VAL A 1 169 ? -57.675 -10.240 33.521 1.00 39.41 169 VAL A O 1
ATOM 1360 N N . SER A 1 170 ? -58.612 -10.725 35.504 1.00 44.06 170 SER A N 1
ATOM 1361 C CA . SER A 1 170 ? -58.806 -12.162 35.373 1.00 44.06 170 SER A CA 1
ATOM 1362 C C . SER A 1 170 ? -59.517 -12.547 34.062 1.00 44.06 170 SER A C 1
ATOM 1364 O O . SER A 1 170 ? -60.709 -12.303 33.927 1.00 44.06 170 SER A O 1
ATOM 1366 N N . HIS A 1 171 ? -58.820 -13.203 33.126 1.00 36.25 171 HIS A N 1
ATOM 1367 C CA . HIS A 1 171 ? -59.408 -14.169 32.183 1.00 36.25 171 HIS A CA 1
ATOM 1368 C C . HIS A 1 171 ? -58.323 -15.088 31.580 1.00 36.25 171 HIS A C 1
ATOM 1370 O O . HIS A 1 171 ? -57.310 -14.595 31.079 1.00 36.25 171 HIS A O 1
ATOM 1376 N N . PRO A 1 172 ? -58.509 -16.424 31.589 1.00 46.38 172 PRO A N 1
ATOM 1377 C CA . PRO A 1 172 ? -57.556 -17.355 31.013 1.00 46.38 172 PRO A CA 1
ATOM 1378 C C . PRO A 1 172 ? -57.883 -17.566 29.534 1.00 46.38 172 PRO A C 1
ATOM 1380 O O . PRO A 1 172 ? -58.939 -18.088 29.189 1.00 46.38 172 PRO A O 1
ATOM 1383 N N . THR A 1 173 ? -56.949 -17.238 28.648 1.00 39.09 173 THR A N 1
ATOM 1384 C CA . THR A 1 173 ? -56.979 -17.782 27.285 1.00 39.09 173 THR A CA 1
ATOM 1385 C C . THR A 1 173 ? -55.574 -18.163 26.871 1.00 39.09 173 THR A C 1
ATOM 1387 O O . THR A 1 173 ? -54.795 -17.362 26.363 1.00 39.09 173 THR A O 1
ATOM 1390 N N . ALA A 1 174 ? -55.259 -19.433 27.113 1.00 43.41 174 ALA A N 1
ATOM 1391 C CA . ALA A 1 174 ? -54.183 -20.119 26.436 1.00 43.41 174 ALA A CA 1
ATOM 1392 C C . ALA A 1 174 ? -54.479 -20.114 24.931 1.00 43.41 174 ALA A C 1
ATOM 1394 O O . ALA A 1 174 ? -55.405 -20.776 24.467 1.00 43.41 174 ALA A O 1
ATOM 1395 N N . GLN A 1 175 ? -53.682 -19.381 24.161 1.00 36.78 175 GLN A N 1
ATOM 1396 C CA . GLN A 1 175 ? -53.495 -19.673 22.746 1.00 36.78 175 GLN A CA 1
ATOM 1397 C C . GLN A 1 175 ? -52.003 -19.819 22.482 1.00 36.78 175 GLN A C 1
ATOM 1399 O O . GLN A 1 175 ? -51.304 -18.897 22.069 1.00 36.78 175 GLN A O 1
ATOM 1404 N N . VAL A 1 176 ? -51.527 -21.037 22.733 1.00 37.41 176 VAL A N 1
ATOM 1405 C CA . VAL A 1 176 ? -50.350 -21.586 22.069 1.00 37.41 176 VAL A CA 1
ATOM 1406 C C . VAL A 1 176 ? -50.684 -21.626 20.579 1.00 37.41 176 VAL A C 1
ATOM 1408 O O . VAL A 1 176 ? -51.425 -22.494 20.121 1.00 37.41 176 VAL A O 1
ATOM 1411 N N . ARG A 1 177 ? -50.179 -20.660 19.807 1.00 34.25 177 ARG A N 1
ATOM 1412 C CA . ARG A 1 177 ? -50.151 -20.790 18.349 1.00 34.25 177 ARG A CA 1
ATOM 1413 C C . ARG A 1 177 ? -49.087 -21.822 17.997 1.00 34.25 177 ARG A C 1
ATOM 1415 O O . ARG A 1 177 ? -47.893 -21.539 18.044 1.00 34.25 177 ARG A O 1
ATOM 1422 N N . ALA A 1 178 ? -49.549 -23.018 17.655 1.00 35.31 178 ALA A N 1
ATOM 1423 C CA . ALA A 1 178 ? -48.762 -24.013 16.952 1.00 35.31 178 ALA A CA 1
ATOM 1424 C C . ALA A 1 178 ? -48.265 -23.419 15.623 1.00 35.31 178 ALA A C 1
ATOM 1426 O O . ALA A 1 178 ? -49.053 -22.922 14.816 1.00 35.31 178 ALA A O 1
ATOM 1427 N N . VAL A 1 179 ? -46.951 -23.457 15.407 1.00 39.44 179 VAL A N 1
ATOM 1428 C CA . VAL A 1 179 ? -46.341 -23.160 14.110 1.00 39.44 179 VAL A CA 1
ATOM 1429 C C . VAL A 1 179 ? -46.580 -24.377 13.218 1.00 39.44 179 VAL A C 1
ATOM 1431 O O . VAL A 1 179 ? -46.125 -25.479 13.520 1.00 39.44 179 VAL A O 1
ATOM 1434 N N . HIS A 1 180 ? -47.363 -24.184 12.157 1.00 38.16 180 HIS A N 1
ATOM 1435 C CA . HIS A 1 180 ? -47.665 -25.212 11.167 1.00 38.16 180 HIS A CA 1
ATOM 1436 C C . HIS A 1 180 ? -46.399 -25.720 10.460 1.00 38.16 180 HIS A C 1
ATOM 1438 O O . HIS A 1 180 ? -45.432 -24.985 10.263 1.00 38.16 180 HIS A O 1
ATOM 1444 N N . GLY A 1 181 ? -46.442 -27.005 10.100 1.00 35.12 181 GLY A N 1
ATOM 1445 C CA . GLY A 1 181 ? -45.318 -27.818 9.657 1.00 35.12 181 GLY A CA 1
ATOM 1446 C C . GLY A 1 181 ? -44.559 -27.290 8.442 1.00 35.12 181 GLY A C 1
ATOM 1447 O O . GLY A 1 181 ? -45.130 -27.025 7.386 1.00 35.12 181 GLY A O 1
ATOM 1448 N N . VAL A 1 182 ? -43.236 -27.258 8.588 1.00 39.00 182 VAL A N 1
ATOM 1449 C CA . VAL A 1 182 ? -42.297 -27.253 7.469 1.00 39.00 182 VAL A CA 1
ATOM 1450 C C . VAL A 1 182 ? -41.951 -28.709 7.179 1.00 39.00 182 VAL A C 1
ATOM 1452 O O . VAL A 1 182 ? -41.376 -29.410 8.009 1.00 39.00 182 VAL A O 1
ATOM 1455 N N . ARG A 1 183 ? -42.368 -29.178 6.006 1.00 41.84 183 ARG A N 1
ATOM 1456 C CA . ARG A 1 183 ? -42.055 -30.499 5.465 1.00 41.84 183 ARG A CA 1
ATOM 1457 C C . ARG A 1 183 ? -40.580 -30.495 5.026 1.00 41.84 183 ARG A C 1
ATOM 1459 O O . ARG A 1 183 ? -40.236 -29.650 4.203 1.00 41.84 183 ARG A O 1
ATOM 1466 N N . PRO A 1 184 ? -39.703 -31.377 5.530 1.00 43.91 184 PRO A N 1
ATOM 1467 C CA . PRO A 1 184 ? -38.359 -31.494 4.979 1.00 43.91 184 PRO A CA 1
ATOM 1468 C C . PRO A 1 184 ? -38.434 -32.249 3.645 1.00 43.91 184 PRO A C 1
ATOM 1470 O O . PRO A 1 184 ? -38.787 -33.427 3.608 1.00 43.91 184 PRO A O 1
ATOM 1473 N N . GLU A 1 185 ? -38.146 -31.566 2.539 1.00 44.75 185 GLU A N 1
ATOM 1474 C CA . GLU A 1 185 ? -37.830 -32.231 1.272 1.00 44.75 185 GLU A CA 1
ATOM 1475 C C . GLU A 1 185 ? -36.435 -32.875 1.364 1.00 44.75 185 GLU A C 1
ATOM 1477 O O . GLU A 1 185 ? -35.506 -32.247 1.882 1.00 44.75 185 GLU A O 1
ATOM 1482 N N . PRO A 1 186 ? -36.244 -34.109 0.867 1.00 45.56 186 PRO A N 1
ATOM 1483 C CA . PRO A 1 186 ? -34.920 -34.700 0.763 1.00 45.56 186 PRO A CA 1
ATOM 1484 C C . PRO A 1 186 ? -34.152 -34.053 -0.398 1.00 45.56 186 PRO A C 1
ATOM 1486 O O . PRO A 1 186 ? -34.448 -34.285 -1.572 1.00 45.56 186 PRO A O 1
ATOM 1489 N N . LEU A 1 187 ? -33.132 -33.257 -0.071 1.00 39.53 187 LEU A N 1
ATOM 1490 C CA . LEU A 1 187 ? -32.138 -32.804 -1.042 1.00 39.53 187 LEU A CA 1
ATOM 1491 C C . LEU A 1 187 ? -31.375 -34.026 -1.563 1.00 39.53 187 LEU A C 1
ATOM 1493 O O . LEU A 1 187 ? -30.564 -34.630 -0.865 1.00 39.53 187 LEU A O 1
ATOM 1497 N N . THR A 1 188 ? -31.679 -34.405 -2.800 1.00 38.91 188 THR A N 1
ATOM 1498 C CA . THR A 1 188 ? -30.988 -35.471 -3.522 1.00 38.91 188 THR A CA 1
ATOM 1499 C C . THR A 1 188 ? -29.763 -34.847 -4.188 1.00 38.91 188 THR A C 1
ATOM 1501 O O . THR A 1 188 ? -29.893 -34.096 -5.151 1.00 38.91 188 THR A O 1
ATOM 1504 N N . CYS A 1 189 ? -28.574 -35.102 -3.647 1.00 37.12 189 CYS A N 1
ATOM 1505 C CA . CYS A 1 189 ? -27.311 -34.692 -4.259 1.00 37.12 189 CYS A CA 1
ATOM 1506 C C . CYS A 1 189 ? -26.957 -35.656 -5.406 1.00 37.12 189 CYS A C 1
ATOM 1508 O O . CYS A 1 189 ? -26.914 -36.866 -5.166 1.00 37.12 189 CYS A O 1
ATOM 1510 N N . PRO A 1 190 ? -26.660 -35.184 -6.628 1.00 43.06 190 PRO A N 1
ATOM 1511 C CA . PRO A 1 190 ? -26.075 -36.043 -7.645 1.00 43.06 190 PRO A CA 1
ATOM 1512 C C . PRO A 1 190 ? -24.626 -36.379 -7.269 1.00 43.06 190 PRO A C 1
ATOM 1514 O O . PRO A 1 190 ? -23.771 -35.505 -7.127 1.00 43.06 190 PRO A O 1
ATOM 1517 N N . VAL A 1 191 ? -24.377 -37.677 -7.102 1.00 34.78 191 VAL A N 1
ATOM 1518 C CA . VAL A 1 191 ? -23.056 -38.302 -7.005 1.00 34.78 191 VAL A CA 1
ATOM 1519 C C . VAL A 1 191 ? -22.304 -38.029 -8.307 1.00 34.78 191 VAL A C 1
ATOM 1521 O O . VAL A 1 191 ? -22.663 -38.565 -9.352 1.00 34.78 191 VAL A O 1
ATOM 1524 N N . SER A 1 192 ? -21.267 -37.193 -8.251 1.00 35.75 192 SER A N 1
ATOM 1525 C CA . SER A 1 192 ? -20.273 -37.111 -9.321 1.00 35.75 192 SER A CA 1
ATOM 1526 C C . SER A 1 192 ? -19.170 -38.112 -9.010 1.00 35.75 192 SER A C 1
ATOM 1528 O O . SER A 1 192 ? -18.453 -37.988 -8.018 1.00 35.75 192 SER A O 1
ATOM 1530 N N . SER A 1 193 ? -19.093 -39.132 -9.852 1.00 37.25 193 SER A N 1
ATOM 1531 C CA . SER A 1 193 ? -18.102 -40.196 -9.848 1.00 37.25 193 SER A CA 1
ATOM 1532 C C . SER A 1 193 ? -16.673 -39.654 -9.887 1.00 37.25 193 SER A C 1
ATOM 1534 O O . SER A 1 193 ? -16.315 -38.875 -10.770 1.00 37.25 193 SER A O 1
ATOM 1536 N N . PHE A 1 194 ? -15.872 -40.134 -8.940 1.00 31.84 194 PHE A N 1
ATOM 1537 C CA . PHE A 1 194 ? -14.418 -40.155 -8.985 1.00 31.84 194 PHE A CA 1
ATOM 1538 C C . PHE A 1 194 ? -13.942 -40.871 -10.254 1.00 31.84 194 PHE A C 1
ATOM 1540 O O . PHE A 1 194 ? -14.384 -41.988 -10.526 1.00 31.84 194 PHE A O 1
ATOM 1547 N N . ILE A 1 195 ? -13.015 -40.255 -10.988 1.00 38.00 195 ILE A N 1
ATOM 1548 C CA . ILE A 1 195 ? -12.081 -40.970 -11.858 1.00 38.00 195 ILE A CA 1
ATOM 1549 C C . ILE A 1 195 ? -10.675 -40.466 -11.524 1.00 38.00 195 ILE A C 1
ATOM 1551 O O . ILE A 1 195 ? -10.415 -39.265 -11.471 1.00 38.00 195 ILE A O 1
ATOM 1555 N N . ASP A 1 196 ? -9.841 -41.451 -11.236 1.00 34.53 196 ASP A N 1
ATOM 1556 C CA . ASP A 1 196 ? -8.440 -41.463 -10.833 1.00 34.53 196 ASP A CA 1
ATOM 1557 C C . ASP A 1 196 ? -7.502 -41.004 -11.973 1.00 34.53 196 ASP A C 1
ATOM 1559 O O . ASP A 1 196 ? -7.743 -41.399 -13.120 1.00 34.53 196 ASP A O 1
ATOM 1563 N N . PRO A 1 197 ? -6.446 -40.204 -11.727 1.00 40.84 197 PRO A N 1
ATOM 1564 C CA . PRO A 1 197 ? -5.404 -39.957 -12.710 1.00 40.84 197 PRO A CA 1
ATOM 1565 C C . PRO A 1 197 ? -4.100 -40.646 -12.288 1.00 40.84 197 PRO A C 1
ATOM 1567 O O . PRO A 1 197 ? -3.310 -40.075 -11.539 1.00 40.84 197 PRO A O 1
ATOM 1570 N N . GLU A 1 198 ? -3.829 -41.826 -12.845 1.00 37.59 198 GLU A N 1
ATOM 1571 C CA . GLU A 1 198 ? -2.465 -42.349 -12.910 1.00 37.59 198 GLU A CA 1
ATOM 1572 C C . GLU A 1 198 ? -1.960 -42.468 -14.353 1.00 37.59 198 GLU A C 1
ATOM 1574 O O . GLU A 1 198 ? -2.643 -42.938 -15.262 1.00 37.59 198 GLU A O 1
ATOM 1579 N N . ASP A 1 199 ? -0.698 -42.052 -14.461 1.00 33.09 199 ASP A N 1
ATOM 1580 C CA . ASP A 1 199 ? 0.345 -42.532 -15.357 1.00 33.09 199 ASP A CA 1
ATOM 1581 C C . ASP A 1 199 ? 0.382 -42.012 -16.802 1.00 33.09 199 ASP A C 1
ATOM 1583 O O . ASP A 1 199 ? -0.284 -42.536 -17.692 1.00 33.09 199 ASP A O 1
ATOM 1587 N N . ARG A 1 200 ? 1.274 -41.032 -17.041 1.00 36.22 200 ARG A N 1
ATOM 1588 C CA . ARG A 1 200 ? 2.323 -41.140 -18.074 1.00 36.22 200 ARG A CA 1
ATOM 1589 C C . ARG A 1 200 ? 3.589 -40.388 -17.663 1.00 36.22 200 ARG A C 1
ATOM 1591 O O . ARG A 1 200 ? 3.618 -39.161 -17.590 1.00 36.22 200 ARG A O 1
ATOM 1598 N N . SER A 1 201 ? 4.620 -41.186 -17.439 1.00 31.22 201 SER A N 1
ATOM 1599 C CA . SER A 1 201 ? 6.017 -40.830 -17.209 1.00 31.22 201 SER A CA 1
ATOM 1600 C C . SER A 1 201 ? 6.764 -40.448 -18.503 1.00 31.22 201 SER A C 1
ATOM 1602 O O . SER A 1 201 ? 6.434 -40.971 -19.563 1.00 31.22 201 SER A O 1
ATOM 1604 N N . GLU A 1 202 ? 7.811 -39.615 -18.336 1.00 33.50 202 GLU A N 1
ATOM 1605 C CA . GLU A 1 202 ? 9.099 -39.574 -19.081 1.00 33.50 202 GLU A CA 1
ATOM 1606 C C . GLU A 1 202 ? 9.063 -39.196 -20.590 1.00 33.50 202 GLU A C 1
ATOM 1608 O O . GLU A 1 202 ? 8.197 -39.620 -21.336 1.00 33.50 202 GLU A O 1
ATOM 1613 N N . THR A 1 203 ? 9.923 -38.358 -21.185 1.00 36.16 203 THR A N 1
ATOM 1614 C CA . THR A 1 203 ? 11.363 -38.064 -21.047 1.00 36.16 203 THR A CA 1
ATOM 1615 C C . THR A 1 203 ? 11.682 -36.707 -21.714 1.00 36.16 203 THR A C 1
ATOM 1617 O O . THR A 1 203 ? 11.226 -36.496 -22.831 1.00 36.16 203 THR A O 1
ATOM 1620 N N . GLU A 1 204 ? 12.532 -35.849 -21.136 1.00 37.16 204 GLU A N 1
ATOM 1621 C CA . GLU A 1 204 ? 13.766 -35.371 -21.803 1.00 37.16 204 GLU A CA 1
ATOM 1622 C C . GLU A 1 204 ? 14.632 -34.531 -20.848 1.00 37.16 204 GLU A C 1
ATOM 1624 O O . GLU A 1 204 ? 14.179 -33.616 -20.166 1.00 37.16 204 GLU A O 1
ATOM 1629 N N . ARG A 1 205 ? 15.905 -34.913 -20.798 1.00 36.19 205 ARG A N 1
ATOM 1630 C CA . ARG A 1 205 ? 17.017 -34.431 -19.969 1.00 36.19 205 ARG A CA 1
ATOM 1631 C C . ARG A 1 205 ? 17.943 -33.710 -20.966 1.00 36.19 205 ARG A C 1
ATOM 1633 O O . ARG A 1 205 ? 18.171 -34.253 -22.038 1.00 36.19 205 ARG A O 1
ATOM 1640 N N . LEU A 1 206 ? 18.462 -32.506 -20.737 1.00 40.59 206 LEU A N 1
ATOM 1641 C CA . LEU A 1 206 ? 19.750 -32.270 -20.075 1.00 40.59 206 LEU A CA 1
ATOM 1642 C C . LEU A 1 206 ? 20.087 -30.772 -20.144 1.00 40.59 206 LEU A C 1
ATOM 1644 O O . LEU A 1 206 ? 19.909 -30.125 -21.172 1.00 40.59 206 LEU A O 1
ATOM 1648 N N . GLY A 1 207 ? 20.663 -30.278 -19.057 1.00 32.06 207 GLY A N 1
ATOM 1649 C CA . GLY A 1 207 ? 21.295 -28.973 -18.928 1.00 32.06 207 GLY A CA 1
ATOM 1650 C C . GLY A 1 207 ? 21.907 -28.909 -17.538 1.00 32.06 207 GLY A C 1
ATOM 1651 O O . GLY A 1 207 ? 21.293 -28.391 -16.613 1.00 32.06 207 GLY A O 1
ATOM 1652 N N . GLU A 1 208 ? 23.050 -29.571 -17.372 1.00 47.66 208 GLU A N 1
ATOM 1653 C CA . GLU A 1 208 ? 23.832 -29.579 -16.137 1.00 47.66 208 GLU A CA 1
ATOM 1654 C C . GLU A 1 208 ? 24.378 -28.177 -15.846 1.00 47.66 208 GLU A C 1
ATOM 1656 O O . GLU A 1 208 ? 24.983 -27.553 -16.716 1.00 47.66 208 GLU A O 1
ATOM 1661 N N . ALA A 1 209 ? 24.209 -27.709 -14.611 1.00 35.25 209 ALA A N 1
ATOM 1662 C CA . ALA A 1 209 ? 25.073 -26.701 -14.012 1.00 35.25 209 ALA A CA 1
ATOM 1663 C C . ALA A 1 209 ? 25.079 -26.894 -12.490 1.00 35.25 209 ALA A C 1
ATOM 1665 O O . ALA A 1 209 ? 24.101 -26.610 -11.807 1.00 35.25 209 ALA A O 1
ATOM 1666 N N . GLU A 1 210 ? 26.194 -27.465 -12.046 1.00 37.47 210 GLU A N 1
ATOM 1667 C CA . GLU A 1 210 ? 26.931 -27.230 -10.803 1.00 37.47 210 GLU A CA 1
ATOM 1668 C C . GLU A 1 210 ? 26.229 -27.284 -9.434 1.00 37.47 210 GLU A C 1
ATOM 1670 O O . GLU A 1 210 ? 25.206 -26.680 -9.129 1.00 37.47 210 GLU A O 1
ATOM 1675 N N . GLN A 1 211 ? 26.885 -28.055 -8.572 1.00 41.06 211 GLN A N 1
ATOM 1676 C CA . GLN A 1 211 ? 26.554 -28.336 -7.190 1.00 41.06 211 GLN A CA 1
ATOM 1677 C C . GLN A 1 211 ? 26.850 -27.127 -6.292 1.00 41.06 211 GLN A C 1
ATOM 1679 O O . GLN A 1 211 ? 28.012 -26.834 -6.040 1.00 41.06 211 GLN A O 1
ATOM 1684 N N . ASP A 1 212 ? 25.816 -26.548 -5.680 1.00 35.06 212 ASP A N 1
ATOM 1685 C CA . ASP A 1 212 ? 25.937 -25.787 -4.427 1.00 35.06 212 ASP A CA 1
ATOM 1686 C C . ASP A 1 212 ? 25.358 -26.623 -3.271 1.00 35.06 212 ASP A C 1
ATOM 1688 O O . ASP A 1 212 ? 24.283 -26.373 -2.725 1.00 35.06 212 ASP A O 1
ATOM 1692 N N . MET A 1 213 ? 26.084 -27.677 -2.888 1.00 45.84 213 MET A N 1
ATOM 1693 C CA . MET A 1 213 ? 25.713 -28.625 -1.821 1.00 45.84 213 MET A CA 1
ATOM 1694 C C . MET A 1 213 ? 25.998 -28.091 -0.401 1.00 45.84 213 MET A C 1
ATOM 1696 O O . MET A 1 213 ? 26.383 -28.847 0.488 1.00 45.84 213 MET A O 1
ATOM 1700 N N . ALA A 1 214 ? 25.792 -26.792 -0.171 1.00 40.44 214 ALA A N 1
ATOM 1701 C CA . ALA A 1 214 ? 25.881 -26.182 1.161 1.00 40.44 214 ALA A CA 1
ATOM 1702 C C . ALA A 1 214 ? 24.622 -25.377 1.536 1.00 40.44 214 ALA A C 1
ATOM 1704 O O . ALA A 1 214 ? 24.189 -25.423 2.685 1.00 40.44 214 ALA A O 1
ATOM 1705 N N . SER A 1 215 ? 23.962 -24.721 0.575 1.00 49.75 215 SER A N 1
ATOM 1706 C CA . SER A 1 215 ? 22.809 -23.843 0.850 1.00 49.75 215 SER A CA 1
ATOM 1707 C C . SER A 1 215 ? 21.490 -24.599 1.062 1.00 49.75 215 SER A C 1
ATOM 1709 O O . SER A 1 215 ? 20.639 -24.167 1.842 1.00 49.75 215 SER A O 1
ATOM 1711 N N . GLY A 1 216 ? 21.321 -25.758 0.416 1.00 47.12 216 GLY A N 1
ATOM 1712 C CA . GLY A 1 216 ? 20.082 -26.539 0.483 1.00 47.12 216 GLY A CA 1
ATOM 1713 C C . GLY A 1 216 ? 19.833 -27.212 1.838 1.00 47.12 216 GLY A C 1
ATOM 1714 O O . GLY A 1 216 ? 18.682 -27.384 2.230 1.00 47.12 216 GLY A O 1
ATOM 1715 N N . PHE A 1 217 ? 20.888 -27.573 2.579 1.00 48.88 217 PHE A N 1
ATOM 1716 C CA . PHE A 1 217 ? 20.746 -28.154 3.920 1.00 48.88 217 PHE A CA 1
ATOM 1717 C C . PHE A 1 217 ? 20.413 -27.094 4.973 1.00 48.88 217 PHE A C 1
ATOM 1719 O O . PHE A 1 217 ? 19.607 -27.364 5.861 1.00 48.88 217 PHE A O 1
ATOM 1726 N N . GLU A 1 218 ? 20.972 -25.887 4.855 1.00 53.41 218 GLU A N 1
ATOM 1727 C CA . GLU A 1 218 ? 20.646 -24.771 5.749 1.00 53.41 218 GLU A CA 1
ATOM 1728 C C . GLU A 1 218 ? 19.226 -24.247 5.511 1.00 53.41 218 GLU A C 1
ATOM 1730 O O . GLU A 1 218 ? 18.503 -24.018 6.478 1.00 53.41 218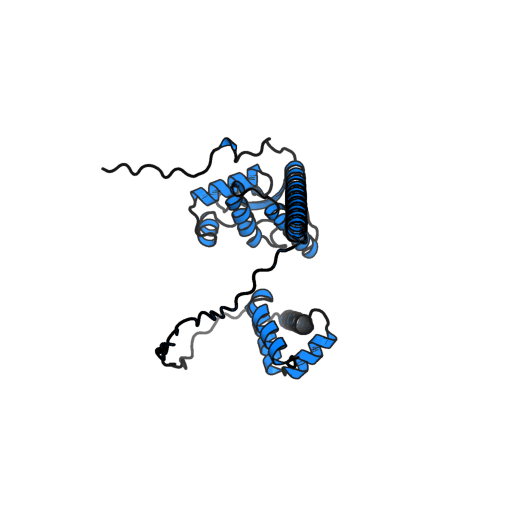 GLU A O 1
ATOM 1735 N N . GLN A 1 219 ? 18.780 -24.151 4.251 1.00 56.16 219 GLN A N 1
ATOM 1736 C CA . GLN A 1 219 ? 17.400 -23.767 3.922 1.00 56.16 219 GLN A CA 1
ATOM 1737 C C . GLN A 1 219 ? 16.379 -24.805 4.397 1.00 56.16 219 GLN A C 1
ATOM 1739 O O . GLN A 1 219 ? 15.399 -24.423 5.027 1.00 56.16 219 GLN A O 1
ATOM 1744 N N . LYS A 1 220 ? 16.645 -26.106 4.200 1.00 58.59 220 LYS A N 1
ATOM 1745 C CA . LYS A 1 220 ? 15.776 -27.190 4.700 1.00 58.59 220 LYS A CA 1
ATOM 1746 C C . LYS A 1 220 ? 15.738 -27.280 6.222 1.00 58.59 220 LYS A C 1
ATOM 1748 O O . LYS A 1 220 ? 14.739 -27.704 6.797 1.00 58.59 220 LYS A O 1
ATOM 1753 N N . LYS A 1 221 ? 16.835 -26.918 6.893 1.00 63.47 221 LYS A N 1
ATOM 1754 C CA . LYS A 1 221 ? 16.879 -26.849 8.356 1.00 63.47 221 LYS A CA 1
ATOM 1755 C C . LYS A 1 221 ? 16.099 -25.635 8.864 1.00 63.47 221 LYS A C 1
ATOM 1757 O O . LYS A 1 221 ? 15.298 -25.787 9.777 1.00 63.47 221 LYS A O 1
ATOM 1762 N N . ALA A 1 222 ? 16.250 -24.482 8.212 1.00 61.91 222 ALA A N 1
ATOM 1763 C CA . ALA A 1 222 ? 15.492 -23.277 8.531 1.00 61.91 222 ALA A CA 1
ATOM 1764 C C . ALA A 1 222 ? 13.980 -23.465 8.311 1.00 61.91 222 ALA A C 1
ATOM 1766 O O . ALA A 1 222 ? 13.201 -23.116 9.193 1.00 61.91 222 ALA A O 1
ATOM 1767 N N . SER A 1 223 ? 13.557 -24.079 7.198 1.00 74.69 223 SER A N 1
ATOM 1768 C CA . SER A 1 223 ? 12.137 -24.358 6.935 1.00 74.69 223 SER A CA 1
ATOM 1769 C C . SER A 1 223 ? 11.564 -25.411 7.884 1.00 74.69 223 SER A C 1
ATOM 1771 O O . SER A 1 223 ? 10.421 -25.289 8.323 1.00 74.69 223 S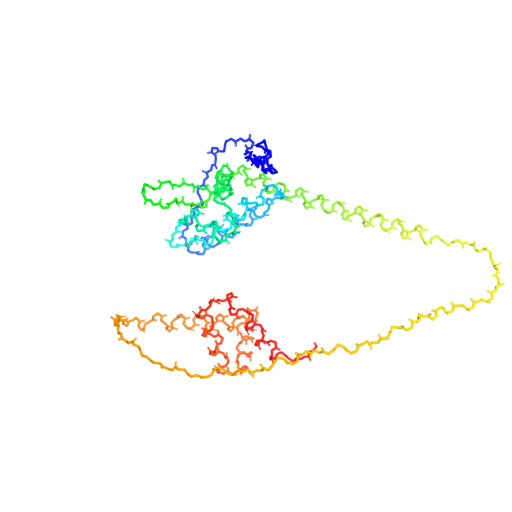ER A O 1
ATOM 1773 N N . ARG A 1 224 ? 12.362 -26.406 8.293 1.00 83.31 224 ARG A N 1
ATOM 1774 C CA . ARG A 1 224 ? 11.973 -27.364 9.337 1.00 83.31 224 ARG A CA 1
ATOM 1775 C C . ARG A 1 224 ? 11.740 -26.695 10.690 1.00 83.31 224 ARG A C 1
ATOM 1777 O O . ARG A 1 224 ? 10.698 -26.941 11.297 1.00 83.31 224 ARG A O 1
ATOM 1784 N N . ASP A 1 225 ? 12.672 -25.865 11.144 1.00 81.88 225 ASP A N 1
ATOM 1785 C CA . ASP A 1 225 ? 12.572 -25.184 12.439 1.00 81.88 225 ASP A CA 1
ATOM 1786 C C . ASP A 1 225 ? 11.392 -24.188 12.447 1.00 81.88 225 ASP A C 1
ATOM 1788 O O . ASP A 1 225 ? 10.682 -24.053 13.446 1.00 81.88 225 ASP A O 1
ATOM 1792 N N . GLU A 1 226 ? 11.099 -23.562 11.302 1.00 82.44 226 GLU A N 1
ATOM 1793 C CA . GLU A 1 226 ? 9.957 -22.659 11.134 1.00 82.44 226 GLU A CA 1
ATOM 1794 C C . GLU A 1 226 ? 8.606 -23.403 11.153 1.00 82.44 226 GLU A C 1
ATOM 1796 O O . GLU A 1 226 ? 7.663 -22.964 11.817 1.00 82.44 226 GLU A O 1
ATOM 1801 N N . VAL A 1 227 ? 8.510 -24.575 10.510 1.00 84.62 227 VAL A N 1
ATOM 1802 C CA . VAL A 1 227 ? 7.320 -25.448 10.590 1.00 84.62 227 VAL A CA 1
ATOM 1803 C C . VAL A 1 227 ? 7.079 -25.911 12.025 1.00 84.62 227 VAL A C 1
ATOM 1805 O O . VAL A 1 227 ? 5.945 -25.846 12.503 1.00 84.62 227 VAL A O 1
ATOM 1808 N N . ILE A 1 228 ? 8.134 -26.341 12.724 1.00 87.44 228 ILE A N 1
ATOM 1809 C CA . ILE A 1 228 ? 8.066 -26.766 14.129 1.00 87.44 228 ILE A CA 1
ATOM 1810 C C . ILE A 1 228 ? 7.560 -25.613 15.002 1.00 87.44 228 ILE A C 1
ATOM 1812 O O . ILE A 1 228 ? 6.598 -25.787 15.750 1.00 87.44 228 ILE A O 1
ATOM 1816 N N . SER A 1 229 ? 8.116 -24.412 14.837 1.00 86.19 229 SER A N 1
ATOM 1817 C CA . SER A 1 229 ? 7.669 -23.230 15.574 1.00 86.19 229 SER A CA 1
ATOM 1818 C C . SER A 1 229 ? 6.178 -22.934 15.353 1.00 86.19 229 SER A C 1
ATOM 1820 O O . SER A 1 229 ? 5.444 -22.707 16.316 1.00 86.19 229 SER A O 1
ATOM 1822 N N . ILE A 1 230 ? 5.664 -23.008 14.117 1.00 83.81 230 ILE A N 1
ATOM 1823 C CA . ILE A 1 230 ? 4.233 -22.762 13.854 1.00 83.81 230 ILE A CA 1
ATOM 1824 C C . ILE A 1 230 ? 3.335 -23.855 14.439 1.00 83.81 230 ILE A C 1
ATOM 1826 O O . ILE A 1 230 ? 2.265 -23.537 14.979 1.00 83.81 230 ILE A O 1
ATOM 1830 N N . LEU A 1 231 ? 3.751 -25.122 14.374 1.00 84.50 231 LEU A N 1
ATOM 1831 C CA . LEU A 1 231 ? 3.023 -26.219 15.018 1.00 84.50 231 LEU A CA 1
ATOM 1832 C C . LEU A 1 231 ? 2.836 -25.942 16.519 1.00 84.50 231 LEU A C 1
ATOM 1834 O O . LEU A 1 231 ? 1.736 -26.142 17.041 1.00 84.50 231 LEU A O 1
ATOM 1838 N N . GLY A 1 232 ? 3.857 -25.376 17.169 1.00 82.50 232 GLY A N 1
ATOM 1839 C CA . GLY A 1 232 ? 3.854 -24.980 18.579 1.00 82.50 232 GLY A CA 1
ATOM 1840 C C . GLY A 1 232 ? 3.382 -23.553 18.884 1.00 82.50 232 GLY A C 1
ATOM 1841 O O . GLY A 1 232 ? 3.520 -23.095 20.013 1.00 82.50 232 GLY A O 1
ATOM 1842 N N . ARG A 1 233 ? 2.804 -22.822 17.916 1.00 82.31 233 ARG A N 1
ATOM 1843 C CA . ARG A 1 233 ? 2.359 -21.414 18.079 1.00 82.31 233 ARG A CA 1
ATOM 1844 C C . ARG A 1 233 ? 3.474 -20.441 18.509 1.00 82.31 233 ARG A C 1
ATOM 1846 O O . ARG A 1 233 ? 3.199 -19.459 19.196 1.00 82.31 233 ARG A O 1
ATOM 1853 N N . GLY A 1 234 ? 4.706 -20.689 18.083 1.00 74.94 234 GLY A N 1
ATOM 1854 C CA . GLY A 1 234 ? 5.889 -19.907 18.444 1.00 74.94 234 GLY A CA 1
ATOM 1855 C C . GLY A 1 234 ? 6.725 -20.531 19.563 1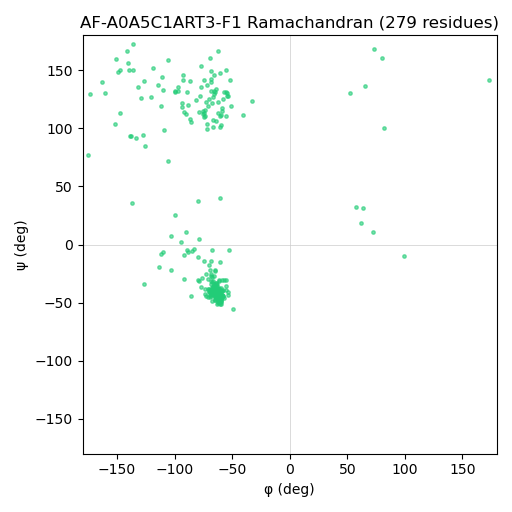.00 74.94 234 GLY A C 1
ATOM 1856 O O . GLY A 1 234 ? 7.846 -20.081 19.778 1.00 74.94 234 GLY A O 1
ATOM 1857 N N . ASP A 1 235 ? 6.221 -21.571 20.232 1.00 80.81 235 ASP A N 1
ATOM 1858 C CA . ASP A 1 235 ? 6.976 -22.375 21.193 1.00 80.81 235 ASP A CA 1
ATOM 1859 C C . ASP A 1 235 ? 7.594 -23.592 20.488 1.00 80.81 235 ASP A C 1
ATOM 1861 O O . ASP A 1 235 ? 6.890 -24.424 19.911 1.00 80.81 235 ASP A O 1
ATOM 1865 N N . VAL A 1 236 ? 8.925 -23.678 20.500 1.00 80.19 236 VAL A N 1
ATOM 1866 C CA . VAL A 1 236 ? 9.673 -24.729 19.798 1.00 80.19 236 VAL A CA 1
ATOM 1867 C C . VAL A 1 236 ? 9.486 -26.088 20.477 1.00 80.19 236 VAL A C 1
ATOM 1869 O O . VAL A 1 236 ? 9.295 -27.076 19.774 1.00 80.19 236 VAL A O 1
ATOM 1872 N N . GLU A 1 237 ? 9.442 -26.149 21.811 1.00 80.88 237 GLU A N 1
ATOM 1873 C CA . GLU A 1 237 ? 9.303 -27.416 22.548 1.00 80.88 237 GLU A CA 1
ATOM 1874 C C . GLU A 1 237 ? 7.909 -28.024 22.337 1.00 80.88 237 GLU A C 1
ATOM 1876 O O . GLU A 1 237 ? 7.764 -29.212 22.031 1.00 80.88 237 GLU A O 1
ATOM 1881 N N . ALA A 1 238 ? 6.866 -27.188 22.397 1.00 79.81 238 ALA A N 1
ATOM 1882 C CA . ALA A 1 238 ? 5.504 -27.609 22.069 1.00 79.81 238 ALA A CA 1
ATOM 1883 C C . ALA A 1 238 ? 5.380 -28.040 20.595 1.00 79.81 238 ALA A C 1
ATOM 1885 O O . ALA A 1 238 ? 4.673 -28.998 20.268 1.00 79.81 238 ALA A O 1
ATOM 1886 N N . GLY A 1 239 ? 6.087 -27.349 19.698 1.00 83.75 239 GLY A N 1
ATOM 1887 C CA . GLY A 1 239 ? 6.159 -27.670 18.277 1.00 83.75 239 GLY A CA 1
ATOM 1888 C C . GLY A 1 239 ? 6.789 -29.029 17.998 1.00 83.75 239 GLY A C 1
ATOM 1889 O O . GLY A 1 239 ? 6.266 -29.796 17.187 1.00 83.75 239 GLY A O 1
ATOM 1890 N N . GLU A 1 240 ? 7.875 -29.359 18.696 1.00 84.94 240 GLU A N 1
ATOM 1891 C CA . GLU A 1 240 ? 8.549 -30.654 18.587 1.00 84.94 240 GLU A CA 1
ATOM 1892 C C . GLU A 1 240 ? 7.658 -31.799 19.070 1.00 84.94 240 GLU A C 1
ATOM 1894 O O . GLU A 1 240 ? 7.613 -32.853 18.434 1.00 84.94 240 GLU A O 1
ATOM 1899 N N . GLN A 1 241 ? 6.878 -31.587 20.132 1.00 84.50 241 GLN A N 1
ATOM 1900 C CA . GLN A 1 241 ? 5.941 -32.590 20.637 1.00 84.50 241 GLN A CA 1
ATOM 1901 C C . GLN A 1 241 ? 4.802 -32.880 19.641 1.00 84.50 241 GLN A C 1
ATOM 1903 O O . GLN A 1 241 ? 4.424 -34.039 19.432 1.00 84.50 241 GLN A O 1
ATOM 1908 N N . VAL A 1 242 ? 4.291 -31.842 18.969 1.00 82.44 242 VAL A N 1
ATOM 1909 C CA . VAL A 1 242 ? 3.307 -31.983 17.880 1.00 82.44 242 VAL A CA 1
ATOM 1910 C C . VAL A 1 242 ? 3.942 -32.625 16.638 1.00 82.44 242 VAL A C 1
ATOM 1912 O O . VAL A 1 242 ? 3.337 -33.470 15.981 1.00 82.44 242 VAL A O 1
ATOM 1915 N N . ALA A 1 243 ? 5.186 -32.281 16.312 1.00 85.62 243 ALA A N 1
ATOM 1916 C CA . ALA A 1 243 ? 5.906 -32.880 15.192 1.00 85.62 243 ALA A CA 1
ATOM 1917 C C . ALA A 1 243 ? 6.205 -34.374 15.423 1.00 85.62 243 ALA A C 1
ATOM 1919 O O . ALA A 1 243 ? 6.081 -35.182 14.501 1.00 85.62 243 ALA A O 1
ATOM 1920 N N . ALA A 1 244 ? 6.540 -34.758 16.658 1.00 85.12 244 ALA A N 1
ATOM 1921 C CA . ALA A 1 244 ? 6.768 -36.147 17.050 1.00 85.12 244 ALA A CA 1
ATOM 1922 C C . ALA A 1 244 ? 5.497 -37.002 16.928 1.00 85.12 244 ALA A C 1
ATOM 1924 O O . ALA A 1 244 ? 5.570 -38.163 16.533 1.00 85.12 244 ALA A O 1
ATOM 1925 N N . THR A 1 245 ? 4.330 -36.418 17.210 1.00 86.56 245 THR A N 1
ATOM 1926 C CA . THR A 1 245 ? 3.024 -37.086 17.085 1.00 86.56 245 THR A CA 1
ATOM 1927 C C . THR A 1 245 ? 2.523 -37.158 15.639 1.00 86.56 245 THR A C 1
ATOM 1929 O O . THR A 1 245 ? 1.883 -38.140 15.275 1.00 86.56 245 THR A O 1
ATOM 1932 N N . LEU A 1 246 ? 2.861 -36.183 14.786 1.00 83.88 246 LEU A N 1
ATOM 1933 C CA . LEU A 1 246 ? 2.592 -36.229 13.338 1.00 83.88 246 LEU A CA 1
ATOM 1934 C C . LEU A 1 246 ? 3.426 -37.284 12.592 1.00 83.88 246 LEU A C 1
ATOM 1936 O O . LEU A 1 246 ? 3.015 -37.773 11.537 1.00 83.88 246 LEU A O 1
ATOM 1940 N N . GLY A 1 247 ? 4.606 -37.611 13.118 1.00 84.00 247 GLY A N 1
ATOM 1941 C CA . GLY A 1 247 ? 5.550 -38.535 12.504 1.00 84.00 247 GLY A CA 1
ATOM 1942 C C . GLY A 1 247 ? 6.392 -37.911 11.375 1.00 84.00 247 GLY A C 1
ATOM 1943 O O . GLY A 1 247 ? 6.037 -36.885 10.781 1.00 84.00 247 GLY A O 1
ATOM 1944 N N . PRO A 1 248 ? 7.536 -38.537 11.036 1.00 83.88 248 PRO A N 1
ATOM 1945 C CA . PRO A 1 248 ? 8.560 -37.933 10.180 1.00 83.88 248 PRO A CA 1
ATOM 1946 C C . PRO A 1 248 ? 8.107 -37.723 8.729 1.00 83.88 248 PRO A C 1
ATOM 1948 O O . PRO A 1 248 ? 8.508 -36.744 8.106 1.00 83.88 248 PRO A O 1
ATOM 1951 N N . ALA A 1 249 ? 7.247 -38.595 8.192 1.00 80.38 249 ALA A N 1
ATOM 1952 C CA . ALA A 1 249 ? 6.757 -38.484 6.817 1.00 80.38 249 ALA A CA 1
ATOM 1953 C C . ALA A 1 249 ? 5.832 -37.271 6.626 1.00 80.38 249 ALA A C 1
ATOM 1955 O O . ALA A 1 249 ? 5.965 -36.526 5.655 1.00 80.38 249 ALA A O 1
ATOM 1956 N N . ARG A 1 250 ? 4.920 -37.031 7.580 1.00 84.75 250 ARG A N 1
ATOM 1957 C CA . ARG A 1 250 ? 3.996 -35.892 7.524 1.00 84.75 250 ARG A CA 1
ATOM 1958 C C . ARG A 1 250 ? 4.723 -34.574 7.769 1.00 84.75 250 ARG A C 1
ATOM 1960 O O . ARG A 1 250 ? 4.435 -33.597 7.086 1.00 84.75 250 ARG A O 1
ATOM 1967 N N . LEU A 1 251 ? 5.694 -34.563 8.683 1.00 86.69 251 LEU A N 1
ATOM 1968 C CA . LEU A 1 251 ? 6.568 -33.411 8.891 1.00 86.69 251 LEU A CA 1
ATOM 1969 C C . LEU A 1 251 ? 7.403 -33.107 7.638 1.00 86.69 251 LEU A C 1
ATOM 1971 O O . LEU A 1 251 ? 7.453 -31.960 7.210 1.00 86.69 251 LEU A O 1
ATOM 1975 N N . GLY A 1 252 ? 7.997 -34.127 7.011 1.00 84.88 252 GLY A N 1
ATOM 1976 C CA . GLY A 1 252 ? 8.756 -33.975 5.767 1.00 84.88 252 GLY A CA 1
ATOM 1977 C C . GLY A 1 252 ? 7.916 -33.398 4.627 1.00 84.88 252 GLY A C 1
ATOM 1978 O O . GLY A 1 252 ? 8.382 -32.507 3.922 1.00 84.88 252 GLY A O 1
ATOM 1979 N N . TYR A 1 253 ? 6.655 -33.827 4.506 1.00 87.69 253 TYR A N 1
ATOM 1980 C CA . TYR A 1 253 ? 5.702 -33.233 3.568 1.00 87.69 253 TYR A CA 1
ATOM 1981 C C . TYR A 1 253 ? 5.474 -31.739 3.846 1.00 87.69 253 TYR A C 1
ATOM 1983 O O . TYR A 1 253 ? 5.589 -30.931 2.929 1.00 87.69 253 TYR A O 1
ATOM 1991 N N . LEU A 1 254 ? 5.214 -31.348 5.100 1.00 87.00 254 LEU A N 1
ATOM 1992 C CA . LEU A 1 254 ? 4.999 -29.938 5.459 1.00 87.00 254 LEU A CA 1
ATOM 1993 C C . LEU A 1 254 ? 6.229 -29.068 5.173 1.00 87.00 254 LEU A C 1
ATOM 1995 O O . LEU A 1 254 ? 6.081 -27.962 4.665 1.00 87.00 254 LEU A O 1
ATOM 1999 N N . VAL A 1 255 ? 7.432 -29.579 5.444 1.00 87.38 255 VAL A N 1
ATOM 2000 C CA . VAL A 1 255 ? 8.691 -28.890 5.119 1.00 87.38 255 VAL A CA 1
ATOM 2001 C C . VAL A 1 255 ? 8.855 -28.742 3.607 1.00 87.38 255 VAL A C 1
ATOM 2003 O O . VAL A 1 255 ? 9.132 -27.648 3.130 1.00 87.38 255 VAL A O 1
ATOM 2006 N N . SER A 1 256 ? 8.587 -29.799 2.833 1.00 84.81 256 SER A N 1
ATOM 2007 C CA . SER A 1 256 ? 8.643 -29.717 1.367 1.00 84.81 256 SER A CA 1
ATOM 2008 C C . SER A 1 256 ? 7.606 -28.754 0.781 1.00 84.81 256 SER A C 1
ATOM 2010 O O . SER A 1 256 ? 7.886 -28.074 -0.202 1.00 84.81 256 SER A O 1
ATOM 2012 N N . LEU A 1 257 ? 6.433 -28.651 1.410 1.00 84.88 257 LEU A N 1
ATOM 2013 C CA . LEU A 1 257 ? 5.377 -27.727 1.011 1.00 84.88 257 LEU A CA 1
ATOM 2014 C C . LEU A 1 257 ? 5.783 -26.273 1.290 1.00 84.88 257 LEU A C 1
ATOM 2016 O O . LEU A 1 257 ? 5.541 -25.398 0.465 1.00 84.88 257 LEU A O 1
ATOM 2020 N N . VAL A 1 258 ? 6.453 -26.018 2.418 1.00 84.75 258 VAL A N 1
ATOM 2021 C CA . VAL A 1 258 ? 7.054 -24.710 2.721 1.00 84.75 258 VAL A CA 1
ATOM 2022 C C . VAL A 1 258 ? 8.154 -24.360 1.724 1.00 84.75 258 VAL A C 1
ATOM 2024 O O . VAL A 1 258 ? 8.204 -23.221 1.266 1.00 84.75 258 VAL A O 1
ATOM 2027 N N . ASP A 1 259 ? 9.005 -25.317 1.357 1.00 80.38 259 ASP A N 1
ATOM 2028 C CA . ASP A 1 259 ? 10.076 -25.085 0.384 1.00 80.38 259 ASP A CA 1
ATOM 2029 C C . ASP A 1 259 ? 9.517 -24.744 -1.016 1.00 80.38 259 ASP A C 1
ATOM 2031 O O . ASP A 1 259 ? 10.116 -23.953 -1.743 1.00 80.38 259 ASP A O 1
ATOM 2035 N N . GLN A 1 260 ? 8.367 -25.316 -1.397 1.00 78.81 260 GLN A N 1
ATOM 2036 C CA . GLN A 1 260 ? 7.743 -25.116 -2.713 1.00 78.81 260 GLN A CA 1
ATOM 2037 C C . GLN A 1 260 ? 6.841 -23.876 -2.788 1.00 78.81 260 GLN A C 1
ATOM 2039 O O . GLN A 1 260 ? 6.900 -23.128 -3.762 1.00 78.81 260 GLN A O 1
ATOM 2044 N N . GLU A 1 261 ? 5.998 -23.655 -1.779 1.00 80.94 261 GLU A N 1
ATOM 2045 C CA . GLU A 1 261 ? 4.941 -22.630 -1.804 1.00 80.94 261 GLU A CA 1
ATOM 2046 C C . GLU A 1 261 ? 5.221 -21.450 -0.860 1.00 80.94 261 GLU A C 1
ATOM 2048 O O . GLU A 1 261 ? 4.496 -20.449 -0.848 1.00 80.94 261 GLU A O 1
ATOM 2053 N N . GLY A 1 262 ? 6.276 -21.550 -0.051 1.00 77.00 262 GLY A N 1
ATOM 2054 C CA . GLY A 1 262 ? 6.554 -20.629 1.041 1.00 77.00 262 GLY A CA 1
ATOM 2055 C C . GLY A 1 262 ? 5.613 -20.821 2.235 1.00 77.00 262 GLY A C 1
ATOM 2056 O O . GLY A 1 262 ? 4.564 -21.466 2.173 1.00 77.00 262 GLY A O 1
ATOM 2057 N N . MET A 1 263 ? 5.967 -20.186 3.354 1.00 78.50 263 MET A N 1
ATOM 2058 C CA . MET A 1 263 ? 5.233 -20.301 4.622 1.00 78.50 263 MET A CA 1
ATOM 2059 C C . MET A 1 263 ? 3.756 -19.905 4.530 1.00 78.50 263 MET A C 1
ATOM 2061 O O . MET A 1 263 ? 2.928 -20.448 5.256 1.00 78.50 263 MET A O 1
ATOM 2065 N N . VAL A 1 264 ? 3.410 -18.968 3.643 1.00 76.25 264 VAL A N 1
ATOM 2066 C CA . VAL A 1 264 ? 2.028 -18.497 3.466 1.00 76.25 264 VAL A CA 1
ATOM 2067 C C . VAL A 1 264 ? 1.171 -19.537 2.736 1.00 76.25 264 VAL A C 1
ATOM 2069 O O . VAL A 1 264 ? 0.020 -19.728 3.124 1.00 76.25 264 VAL A O 1
ATOM 2072 N N . GLY A 1 265 ? 1.726 -20.237 1.738 1.00 73.06 265 GLY A N 1
ATOM 2073 C CA . GLY A 1 265 ? 1.032 -21.321 1.031 1.00 73.06 265 GLY A CA 1
ATOM 2074 C C . GLY A 1 265 ? 0.826 -22.542 1.927 1.00 73.06 265 GLY A C 1
ATOM 2075 O O . GLY A 1 265 ? -0.293 -23.033 2.088 1.00 73.06 265 GLY A O 1
ATOM 2076 N N . ALA A 1 266 ? 1.873 -22.929 2.658 1.00 83.31 266 ALA A N 1
ATOM 2077 C CA . ALA A 1 266 ? 1.831 -24.077 3.559 1.00 83.31 266 ALA A CA 1
ATOM 2078 C C . ALA A 1 266 ? 1.049 -23.835 4.869 1.00 83.31 266 ALA A C 1
ATOM 2080 O O . ALA A 1 266 ? 0.706 -24.795 5.564 1.00 83.31 266 ALA A O 1
ATOM 2081 N N . HIS A 1 267 ? 0.735 -22.580 5.225 1.00 81.56 267 HIS A N 1
ATOM 2082 C CA . HIS A 1 267 ? 0.161 -22.219 6.531 1.00 81.56 267 HIS A CA 1
ATOM 2083 C C . HIS A 1 267 ? -1.108 -23.009 6.874 1.00 81.56 267 HIS A C 1
ATOM 2085 O O . HIS A 1 267 ? -1.268 -23.498 7.994 1.00 81.56 267 HIS A O 1
ATOM 2091 N N . ARG A 1 268 ? -2.006 -23.173 5.897 1.00 84.56 268 ARG A N 1
ATOM 2092 C CA . ARG A 1 268 ? -3.258 -23.914 6.086 1.00 84.56 268 ARG A CA 1
ATOM 2093 C C . ARG A 1 268 ? -3.001 -25.390 6.388 1.00 84.56 268 ARG A C 1
ATOM 2095 O O . ARG A 1 268 ? -3.582 -25.919 7.332 1.00 84.56 268 ARG A O 1
ATOM 2102 N N . ALA A 1 269 ? -2.101 -26.026 5.641 1.00 84.81 269 ALA A N 1
ATOM 2103 C CA . ALA A 1 269 ? -1.750 -27.430 5.833 1.00 84.81 269 ALA A CA 1
ATOM 2104 C C . ALA A 1 269 ? -1.073 -27.675 7.193 1.00 84.81 269 ALA A C 1
ATOM 2106 O O . ALA A 1 269 ? -1.336 -28.690 7.838 1.00 84.81 269 ALA A O 1
ATOM 2107 N N . ILE A 1 270 ? -0.254 -26.726 7.664 1.00 84.94 270 ILE A N 1
ATOM 2108 C CA . ILE A 1 270 ? 0.389 -26.786 8.986 1.00 84.94 270 ILE A CA 1
ATOM 2109 C C . ILE A 1 270 ? -0.661 -26.688 10.107 1.00 84.94 270 ILE A C 1
ATOM 2111 O O . ILE A 1 270 ? -0.617 -27.455 11.070 1.00 84.94 270 ILE A O 1
ATOM 2115 N N . LEU A 1 271 ? -1.646 -25.790 9.979 1.00 84.38 271 LEU A N 1
ATOM 2116 C CA . LEU A 1 271 ? -2.734 -25.666 10.957 1.00 84.38 271 LEU A CA 1
ATOM 2117 C C . LEU A 1 271 ? -3.656 -26.890 10.975 1.00 84.38 271 LEU A C 1
ATOM 2119 O O . LEU A 1 271 ? -4.054 -27.337 12.051 1.00 84.38 271 LEU A O 1
ATOM 2123 N N . GLU A 1 272 ? -3.981 -27.445 9.807 1.00 84.56 272 GLU A N 1
ATOM 2124 C CA . GLU A 1 272 ? -4.766 -28.677 9.692 1.00 84.56 272 GLU A CA 1
ATOM 2125 C C . GLU A 1 272 ? -4.024 -29.867 10.317 1.00 84.56 272 GLU A C 1
ATOM 2127 O O . GLU A 1 272 ? -4.613 -30.610 11.102 1.00 84.56 272 GLU A O 1
ATOM 2132 N N . ALA A 1 273 ? -2.716 -29.997 10.066 1.00 84.12 273 ALA A N 1
ATOM 2133 C CA . ALA A 1 273 ? -1.883 -31.015 10.700 1.00 84.12 273 ALA A CA 1
ATOM 2134 C C . ALA A 1 273 ? -1.879 -30.870 12.230 1.00 84.12 273 ALA A C 1
ATOM 2136 O O . ALA A 1 273 ? -2.128 -31.840 12.942 1.00 84.12 273 ALA A O 1
ATOM 2137 N N . ARG A 1 274 ? -1.714 -29.655 12.761 1.00 83.69 274 ARG A N 1
ATOM 2138 C CA . ARG A 1 274 ? -1.799 -29.421 14.210 1.00 83.69 274 ARG A CA 1
ATOM 2139 C C . ARG A 1 274 ? -3.158 -29.826 14.787 1.00 83.69 274 ARG A C 1
ATOM 2141 O O . ARG A 1 274 ? -3.223 -30.471 15.829 1.00 83.69 274 ARG A O 1
ATOM 2148 N N . ASN A 1 275 ? -4.248 -29.445 14.126 1.00 82.88 275 ASN A N 1
ATOM 2149 C CA . ASN A 1 275 ? -5.598 -29.744 14.604 1.00 82.88 275 ASN A CA 1
ATOM 2150 C C . ASN A 1 275 ? -5.920 -31.245 14.541 1.00 82.88 275 ASN A C 1
ATOM 2152 O O . ASN A 1 275 ? -6.731 -31.706 15.334 1.00 82.88 275 ASN A O 1
ATOM 2156 N N . SER A 1 276 ? -5.262 -32.009 13.661 1.00 80.25 276 SER A N 1
ATOM 2157 C CA . SER A 1 276 ? -5.381 -33.475 13.627 1.00 80.25 276 SER A CA 1
ATOM 2158 C C . SER A 1 276 ? -4.733 -34.181 14.826 1.00 80.25 276 SER A C 1
ATOM 2160 O O . SER A 1 276 ? -5.046 -35.335 15.098 1.00 80.25 276 SER A O 1
ATOM 2162 N N . VAL A 1 277 ? -3.854 -33.482 15.551 1.00 76.19 277 VAL A N 1
ATOM 2163 C CA . VAL A 1 277 ? -3.135 -33.993 16.729 1.00 76.19 277 VAL A CA 1
ATOM 2164 C C . VAL A 1 277 ? -3.725 -33.470 18.042 1.00 76.19 277 VAL A C 1
ATOM 2166 O O . VAL A 1 277 ? -3.544 -34.086 19.090 1.00 76.19 277 VAL A O 1
ATOM 2169 N N . ALA A 1 278 ? -4.443 -32.344 18.013 1.00 64.56 278 ALA A N 1
ATOM 2170 C CA . ALA A 1 278 ? -5.052 -31.783 19.210 1.00 64.56 278 ALA A CA 1
ATOM 2171 C C . ALA A 1 278 ? -6.175 -32.704 19.739 1.00 64.56 278 ALA A C 1
ATOM 2173 O O . ALA A 1 278 ? -7.091 -33.032 18.982 1.00 64.56 278 ALA A O 1
ATOM 2174 N N . PRO A 1 279 ? -6.161 -33.100 21.026 1.00 53.38 279 PRO A N 1
ATOM 2175 C CA . PRO A 1 279 ? -7.285 -33.812 21.615 1.00 53.38 279 PRO A CA 1
ATOM 2176 C C . PRO A 1 279 ? -8.503 -32.882 21.649 1.00 53.38 279 PRO A C 1
ATOM 2178 O O . PRO A 1 279 ? -8.406 -31.742 22.105 1.00 53.38 279 PRO A O 1
ATOM 2181 N N . HIS A 1 280 ? -9.642 -33.363 21.145 1.00 46.81 280 HIS A N 1
ATOM 2182 C CA . HIS A 1 280 ? -10.927 -32.683 21.283 1.00 46.81 280 HIS A CA 1
ATOM 2183 C C . HIS A 1 280 ? -11.209 -32.420 22.772 1.00 46.81 280 HIS A C 1
ATOM 2185 O O . HIS A 1 280 ? -11.457 -33.359 23.528 1.00 46.81 280 HIS A O 1
ATOM 2191 N N . HIS A 1 281 ? -11.166 -31.149 23.166 1.00 36.28 281 HIS A N 1
ATOM 2192 C CA . HIS A 1 281 ? -11.668 -30.628 24.435 1.00 36.28 281 HIS A CA 1
ATOM 2193 C C . HIS A 1 281 ? -12.697 -29.539 24.150 1.00 36.28 281 HIS A C 1
ATOM 2195 O O . HIS A 1 281 ? -12.419 -28.691 23.268 1.00 36.28 281 HIS A O 1
#

Radius of gyration: 30.01 Å; Cα contacts (8 Å, |Δi|>4): 222; chains: 1; bounding box: 86×64×75 Å

Sequence (281 aa):
MDARVPRTTNWDAVDLSPPKVFDDIELIEWGSTESFRRQRAEWLRDVRRQGGMKLGPMREIITAVADYMSPKNDAAWPSRERLAADLGWSLSSVKRALTLAIAWGWLTRSRRPNSSNEYRMSYSHEVRSLVVRWHADRIADFEARAATKKEAGASSARLRSEPSESPDVSHPTAQVRAVHGVRPEPLTCPVSSFIDPEDRSETERLGEAEQDMASGFEQKKASRDEVISILGRGDVEAGEQVAATLGPARLGYLVSLVDQEGMVGAHRAILEARNSVAPHH